Protein AF-A0A929MB66-F1 (afdb_monomer)

Solvent-accessible surface area (backbone atoms only — not comparable to full-atom values): 17615 Å² total; per-residue (Å²): 138,87,73,68,55,80,92,64,46,88,73,22,43,12,74,80,76,72,42,42,62,34,58,85,89,53,70,57,31,71,66,58,52,22,52,50,52,46,48,54,43,43,62,47,88,53,55,64,44,54,30,82,83,38,71,48,87,55,83,92,43,73,45,70,56,48,71,62,72,44,41,50,61,30,62,55,100,85,41,74,60,51,51,63,63,34,6,65,71,18,62,27,42,67,21,22,21,37,42,25,36,40,53,37,50,54,72,62,45,55,72,75,42,74,42,63,78,42,69,70,48,35,52,52,50,54,51,50,46,21,42,44,36,22,43,50,48,52,53,48,32,66,74,77,35,52,60,29,30,48,80,43,40,41,54,61,39,37,34,36,39,24,10,33,54,53,42,56,54,46,52,55,48,51,50,55,50,48,52,66,70,67,72,51,88,73,52,44,52,21,26,2,40,38,78,41,54,47,86,56,58,65,72,59,50,54,56,49,10,47,56,27,23,51,55,7,57,67,39,87,90,31,40,11,37,14,38,90,93,37,67,41,43,45,70,61,34,52,53,45,31,50,55,52,52,51,51,38,58,76,68,61,70,71,60,61,71,58,55,56,48,48,46,53,36,17,54,26,46,71,35,38,92,78,37,73,76,25,63,47,32,63,61,51,48,55,52,53,45,62,76,75,51,88,75,62,77,72,56,53,53,55,52,52,50,52,50,53,41,29,70,79,35,18,56,34,40,37,40,36,51,51,52,56,53,42,53,64,36,73,128

Structure (mmCIF, N/CA/C/O backbone):
data_AF-A0A929MB66-F1
#
_entry.id   AF-A0A929MB66-F1
#
loop_
_atom_site.group_PDB
_atom_site.id
_atom_site.type_symbol
_atom_site.label_atom_id
_atom_site.label_alt_id
_atom_site.label_comp_id
_atom_site.label_asym_id
_atom_site.label_entity_id
_atom_site.label_seq_id
_atom_site.pdbx_PDB_ins_code
_atom_site.Cartn_x
_atom_site.Cartn_y
_atom_site.Cartn_z
_atom_site.occupancy
_atom_site.B_iso_or_equiv
_atom_site.auth_seq_id
_atom_site.auth_comp_id
_atom_site.auth_asym_id
_atom_site.auth_atom_id
_atom_site.pdbx_PDB_model_num
ATOM 1 N N . MET A 1 1 ? 26.211 8.796 -15.705 1.00 50.16 1 MET A N 1
ATOM 2 C CA . MET A 1 1 ? 24.893 9.442 -15.929 1.00 50.16 1 MET A CA 1
ATOM 3 C C . MET A 1 1 ? 24.289 10.140 -14.697 1.00 50.16 1 MET A C 1
ATOM 5 O O . MET A 1 1 ? 23.336 10.881 -14.908 1.00 50.16 1 MET A O 1
ATOM 9 N N . LEU A 1 2 ? 24.809 9.959 -13.470 1.00 53.84 2 LEU A N 1
ATOM 10 C CA . LEU A 1 2 ? 24.206 10.466 -12.215 1.00 53.84 2 LEU A CA 1
ATOM 11 C C . LEU A 1 2 ? 24.867 11.735 -11.624 1.00 53.84 2 LEU A C 1
ATOM 13 O O . LEU A 1 2 ? 24.516 12.154 -10.528 1.00 53.84 2 LEU A O 1
ATOM 17 N N . SER A 1 3 ? 25.833 12.345 -12.312 1.00 66.31 3 SER A N 1
ATOM 18 C CA . SER A 1 3 ? 26.467 13.593 -11.867 1.00 66.31 3 SER A CA 1
ATOM 19 C C . SER A 1 3 ? 25.579 14.803 -12.166 1.00 66.31 3 SER A C 1
ATOM 21 O O . SER A 1 3 ? 24.999 14.877 -13.250 1.00 66.31 3 SER A O 1
ATOM 23 N N . TYR A 1 4 ? 25.525 15.760 -11.239 1.00 73.56 4 TYR A N 1
ATOM 24 C CA . TYR A 1 4 ? 24.889 17.060 -11.465 1.00 73.56 4 TYR A CA 1
ATOM 25 C C . TYR A 1 4 ? 25.694 17.890 -12.467 1.00 73.56 4 TYR A C 1
ATOM 27 O O . TYR A 1 4 ? 26.922 17.973 -12.362 1.00 73.56 4 TYR A O 1
ATOM 35 N N . ASP A 1 5 ? 25.004 18.543 -13.402 1.00 80.81 5 ASP A N 1
ATOM 36 C CA . ASP A 1 5 ? 25.656 19.522 -14.271 1.00 80.81 5 ASP A CA 1
ATOM 37 C C . ASP A 1 5 ? 26.056 20.764 -13.452 1.00 80.81 5 ASP A C 1
ATOM 39 O O . ASP A 1 5 ? 25.393 21.151 -12.487 1.00 80.81 5 ASP A O 1
ATOM 43 N N . LYS A 1 6 ? 27.162 21.415 -13.826 1.00 79.81 6 LYS A N 1
ATOM 44 C CA . LYS A 1 6 ? 27.619 22.648 -13.164 1.00 79.81 6 LYS A CA 1
ATOM 45 C C . LYS A 1 6 ? 26.896 23.878 -13.725 1.00 79.81 6 LYS A C 1
ATOM 47 O O . LYS A 1 6 ? 26.550 23.930 -14.904 1.00 79.81 6 LYS A O 1
ATOM 52 N N . GLY A 1 7 ? 26.730 24.909 -12.891 1.00 79.56 7 GLY A N 1
ATOM 53 C CA . GLY A 1 7 ? 26.190 26.209 -13.316 1.00 79.56 7 GLY A CA 1
ATOM 54 C C . GLY A 1 7 ? 24.722 26.154 -13.750 1.00 79.56 7 GLY A C 1
ATOM 55 O O . GLY A 1 7 ? 24.364 26.756 -14.769 1.00 79.56 7 GLY A O 1
ATOM 56 N N . ILE A 1 8 ? 23.906 25.389 -13.017 1.00 79.94 8 ILE A N 1
ATOM 57 C CA . ILE A 1 8 ? 22.455 25.318 -13.198 1.00 79.94 8 ILE A CA 1
ATOM 58 C C . ILE A 1 8 ? 21.791 26.465 -12.429 1.00 79.94 8 ILE A C 1
ATOM 60 O O . ILE A 1 8 ? 22.132 26.750 -11.284 1.00 79.94 8 ILE A O 1
ATOM 64 N N . THR A 1 9 ? 20.817 27.100 -13.066 1.00 81.62 9 THR A N 1
ATOM 65 C CA . THR A 1 9 ? 19.892 28.066 -12.464 1.00 81.62 9 THR A CA 1
ATOM 66 C C . THR A 1 9 ? 18.475 27.497 -12.511 1.00 81.62 9 THR A C 1
ATOM 68 O O . THR A 1 9 ? 18.207 26.598 -13.305 1.00 81.62 9 THR A O 1
ATOM 71 N N . ASN A 1 10 ? 17.529 28.049 -11.745 1.00 79.56 10 ASN A N 1
ATOM 72 C CA . ASN A 1 10 ? 16.122 27.610 -11.799 1.00 79.56 10 ASN A CA 1
ATOM 73 C C . ASN A 1 10 ? 15.519 27.662 -13.218 1.00 79.56 10 ASN A C 1
ATOM 75 O O . ASN A 1 10 ? 14.647 26.867 -13.543 1.00 79.56 10 ASN A O 1
ATOM 79 N N . GLN A 1 11 ? 15.996 28.576 -14.071 1.00 80.81 11 GLN A N 1
ATOM 80 C CA . GLN A 1 11 ? 15.550 28.711 -15.465 1.00 80.81 11 GLN A CA 1
ATOM 81 C C . GLN A 1 11 ? 16.183 27.688 -16.413 1.00 80.81 11 GLN A C 1
ATOM 83 O O . GLN A 1 11 ? 15.660 27.452 -17.493 1.00 80.81 11 GLN A O 1
ATOM 88 N N . THR A 1 12 ? 17.319 27.107 -16.031 1.00 85.44 12 THR A N 1
ATOM 89 C CA . THR A 1 12 ? 18.071 26.149 -16.851 1.00 85.44 12 THR A CA 1
ATOM 90 C C . THR A 1 12 ? 18.047 24.748 -16.247 1.00 85.44 12 THR A C 1
ATOM 92 O O . THR A 1 12 ? 18.792 23.885 -16.692 1.00 85.44 12 THR A O 1
ATOM 95 N N . LEU A 1 13 ? 17.205 24.494 -15.242 1.00 86.56 13 LEU A N 1
ATOM 96 C CA . LEU A 1 13 ? 17.061 23.199 -14.583 1.00 86.56 13 LEU A CA 1
ATOM 97 C C . LEU A 1 13 ? 15.998 22.347 -15.289 1.00 86.56 13 LEU A C 1
ATOM 99 O O . LEU A 1 13 ? 14.850 22.762 -15.428 1.00 86.56 13 LEU A O 1
ATOM 103 N N . CYS A 1 14 ? 16.357 21.120 -15.674 1.00 86.94 14 CYS A N 1
ATOM 104 C CA . CYS A 1 14 ? 15.395 20.126 -16.154 1.00 86.94 14 CYS A CA 1
ATOM 105 C C . CYS A 1 14 ? 14.326 19.840 -15.093 1.00 86.94 14 CYS A C 1
ATOM 107 O O . CYS A 1 14 ? 14.646 19.272 -14.049 1.00 86.94 14 CYS A O 1
ATOM 109 N N . ARG A 1 15 ? 13.057 20.136 -15.402 1.00 84.69 15 ARG A N 1
ATOM 110 C CA . ARG A 1 15 ? 11.927 19.974 -14.468 1.00 84.69 15 ARG A CA 1
ATOM 111 C C . ARG A 1 15 ? 11.602 18.519 -14.117 1.00 84.69 15 ARG A C 1
ATOM 113 O O . ARG A 1 15 ? 10.924 18.271 -13.128 1.00 84.69 15 ARG A O 1
ATOM 120 N N . ILE A 1 16 ? 12.065 17.563 -14.926 1.00 86.31 16 ILE A N 1
ATOM 121 C CA . ILE A 1 16 ? 11.821 16.129 -14.708 1.00 86.31 16 ILE A CA 1
ATOM 122 C C . ILE A 1 16 ? 12.850 15.547 -13.736 1.00 86.31 16 ILE A C 1
ATOM 124 O O . ILE A 1 16 ? 12.488 14.982 -12.710 1.00 86.31 16 ILE A O 1
ATOM 128 N N . CYS A 1 17 ? 14.142 15.660 -14.058 1.00 86.00 17 CYS A N 1
ATOM 129 C CA . CYS A 1 17 ? 15.186 15.001 -13.272 1.00 86.00 17 CYS A CA 1
ATOM 130 C C . CYS A 1 17 ? 15.818 15.889 -12.202 1.00 86.00 17 CYS A C 1
ATOM 132 O O . CYS A 1 17 ? 16.537 15.361 -11.366 1.00 86.00 17 CYS A O 1
ATOM 134 N N . ASN A 1 18 ? 15.619 17.211 -12.237 1.00 84.06 18 ASN A N 1
ATOM 135 C CA . ASN A 1 18 ? 16.190 18.170 -11.283 1.00 84.06 18 ASN A CA 1
ATOM 136 C C . ASN A 1 18 ? 17.722 18.082 -11.094 1.00 84.06 18 ASN A C 1
ATOM 138 O O . ASN A 1 18 ? 18.245 18.536 -10.079 1.00 84.06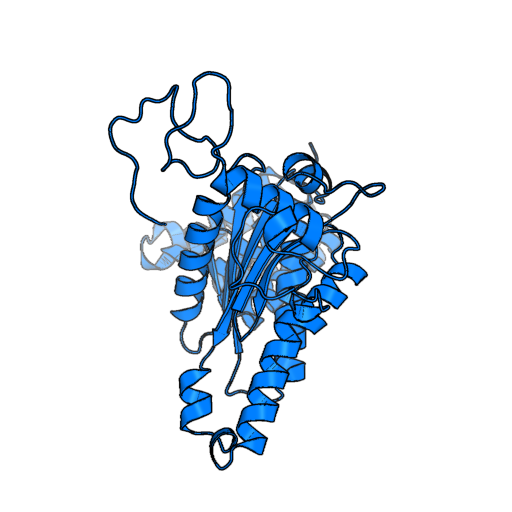 18 ASN A O 1
ATOM 142 N N . ILE A 1 19 ? 18.453 17.530 -12.071 1.00 84.88 19 ILE A N 1
ATOM 143 C CA . ILE A 1 19 ? 19.924 17.382 -12.012 1.00 84.88 19 ILE A CA 1
ATOM 144 C C . ILE A 1 19 ? 20.663 17.863 -13.271 1.00 84.88 19 ILE A C 1
ATOM 146 O O . ILE A 1 19 ? 21.888 17.960 -13.255 1.00 84.88 19 ILE A O 1
ATOM 150 N N . ARG A 1 20 ? 19.945 18.134 -14.372 1.00 84.75 20 ARG A N 1
ATOM 151 C CA . ARG A 1 20 ? 20.549 18.461 -15.675 1.00 84.75 20 ARG A CA 1
ATOM 152 C C . ARG A 1 20 ? 20.239 19.874 -16.123 1.00 84.75 20 ARG A C 1
ATOM 154 O O . ARG A 1 20 ? 19.141 20.371 -15.862 1.00 84.75 20 ARG A O 1
ATOM 161 N N . LYS A 1 21 ? 21.177 20.455 -16.867 1.00 85.19 21 LYS A N 1
ATOM 162 C CA . LYS A 1 21 ? 21.023 21.753 -17.512 1.00 85.19 21 LYS A CA 1
ATOM 163 C C . LYS A 1 21 ? 20.236 21.631 -18.823 1.00 85.19 21 LYS A C 1
ATOM 165 O O . LYS A 1 21 ? 20.426 20.683 -19.582 1.00 85.19 21 LYS A O 1
ATOM 170 N N . ILE A 1 22 ? 19.354 22.587 -19.093 1.00 86.88 22 ILE A N 1
ATOM 171 C CA . ILE A 1 22 ? 18.561 22.699 -20.325 1.00 86.88 22 ILE A CA 1
ATOM 172 C C . ILE A 1 22 ? 18.698 24.101 -20.927 1.00 86.88 22 ILE A C 1
ATOM 174 O O . ILE A 1 22 ? 19.089 25.047 -20.239 1.00 86.88 22 ILE A O 1
ATOM 178 N N . ALA A 1 23 ? 18.388 24.222 -22.219 1.00 81.62 23 ALA A N 1
ATOM 179 C CA . ALA A 1 23 ? 18.232 25.515 -22.879 1.00 81.62 23 ALA A CA 1
ATOM 180 C C . ALA A 1 23 ? 16.964 26.230 -22.370 1.00 81.62 23 ALA A C 1
ATOM 182 O O . ALA A 1 23 ? 16.020 25.569 -21.943 1.00 81.62 23 ALA A O 1
ATOM 183 N N . HIS A 1 24 ? 16.952 27.567 -22.407 1.00 71.50 24 HIS A N 1
ATOM 184 C CA . HIS A 1 24 ? 15.889 28.407 -21.829 1.00 71.50 24 HIS A CA 1
ATOM 185 C C . HIS A 1 24 ? 14.479 28.161 -22.404 1.00 71.50 24 HIS A C 1
ATOM 187 O O . HIS A 1 24 ? 13.496 28.555 -21.786 1.00 71.50 24 HIS A O 1
ATOM 193 N N . ASP A 1 25 ? 14.382 27.530 -23.570 1.00 75.25 25 ASP A N 1
ATOM 194 C CA . ASP A 1 25 ? 13.166 27.254 -24.336 1.00 75.25 25 ASP A CA 1
ATOM 195 C C . ASP A 1 25 ? 12.667 25.802 -24.210 1.00 75.25 25 ASP A C 1
ATOM 197 O O . ASP A 1 25 ? 11.640 25.448 -24.787 1.00 75.25 25 ASP A O 1
ATOM 201 N N . LYS A 1 26 ? 13.381 24.942 -23.474 1.00 78.62 26 LYS A N 1
ATOM 202 C CA . LYS A 1 26 ? 13.016 23.530 -23.295 1.00 78.62 26 LYS A CA 1
ATOM 203 C C . LYS A 1 26 ? 12.508 23.278 -21.880 1.00 78.62 26 LYS A C 1
ATOM 205 O O . LYS A 1 26 ? 13.026 23.839 -20.929 1.00 78.62 26 LYS A O 1
ATOM 210 N N . ASP A 1 27 ? 11.562 22.348 -21.732 1.00 81.38 27 ASP A N 1
ATOM 211 C CA . ASP A 1 27 ? 11.068 21.902 -20.415 1.00 81.38 27 ASP A CA 1
ATOM 212 C C . ASP A 1 27 ? 11.829 20.686 -19.853 1.00 81.38 27 ASP A C 1
ATOM 214 O O . ASP A 1 27 ? 11.825 20.422 -18.646 1.00 81.38 27 ASP A O 1
ATOM 218 N N . LYS A 1 28 ? 12.488 19.918 -20.729 1.00 87.56 28 LYS A N 1
ATOM 219 C CA . LYS A 1 28 ? 13.172 18.662 -20.392 1.00 87.56 28 LYS A CA 1
ATOM 220 C C . LYS A 1 28 ? 14.499 18.512 -21.129 1.00 87.56 28 LYS A C 1
ATOM 222 O O . LYS A 1 28 ? 14.644 18.939 -22.272 1.00 87.56 28 LYS A O 1
ATOM 227 N N . CYS A 1 29 ? 15.467 17.874 -20.473 1.00 89.06 29 CYS A N 1
ATOM 228 C CA . CYS A 1 29 ? 16.744 17.510 -21.086 1.00 89.06 29 CYS A CA 1
ATOM 229 C C . CYS A 1 29 ? 16.579 16.332 -22.059 1.00 89.06 29 CYS A C 1
ATOM 231 O O . CYS A 1 29 ? 15.595 15.591 -21.995 1.00 89.06 29 CYS A O 1
ATOM 233 N N . GLU A 1 30 ? 17.568 16.116 -22.925 1.00 86.44 30 GLU A N 1
ATOM 234 C CA . GLU A 1 30 ? 17.523 15.066 -23.956 1.00 86.44 30 GLU A CA 1
ATOM 235 C C . GLU A 1 30 ? 17.366 13.663 -23.374 1.00 86.44 30 GLU A C 1
ATOM 237 O O . GLU A 1 30 ? 16.580 12.870 -23.884 1.00 86.44 30 GLU A O 1
ATOM 242 N N . ILE A 1 31 ? 18.032 13.388 -22.252 1.00 87.19 31 ILE A N 1
ATOM 243 C CA . ILE A 1 31 ? 17.940 12.094 -21.571 1.00 87.19 31 ILE A CA 1
ATOM 244 C C . ILE A 1 31 ? 16.523 11.867 -21.036 1.00 87.19 31 ILE A C 1
ATOM 246 O O . ILE A 1 31 ? 15.947 10.811 -21.269 1.00 87.19 31 ILE A O 1
ATOM 250 N N . CYS A 1 32 ? 15.913 12.862 -20.382 1.00 89.81 32 CYS A N 1
ATOM 251 C CA . CYS A 1 32 ? 14.523 12.735 -19.935 1.00 89.81 32 CYS A CA 1
ATOM 252 C C . CYS A 1 32 ? 13.564 12.599 -21.122 1.00 89.81 32 CYS A C 1
ATOM 254 O O . CYS A 1 32 ? 12.630 11.810 -21.059 1.00 89.81 32 CYS A O 1
ATOM 256 N N . ALA A 1 33 ? 13.798 13.326 -22.219 1.00 89.56 33 ALA A N 1
ATOM 257 C CA . ALA A 1 33 ? 13.007 13.174 -23.435 1.00 89.56 33 ALA A CA 1
ATOM 258 C C . ALA A 1 33 ? 13.118 11.757 -24.026 1.00 89.56 33 ALA A C 1
ATOM 260 O O . ALA A 1 33 ? 12.111 11.213 -24.472 1.00 89.56 33 ALA A O 1
ATOM 261 N N . ALA A 1 34 ? 14.305 11.149 -23.982 1.00 89.31 34 ALA A N 1
ATOM 262 C CA . ALA A 1 34 ? 14.527 9.773 -24.410 1.00 89.31 34 ALA A CA 1
ATOM 263 C C . ALA A 1 34 ? 13.788 8.761 -23.519 1.00 89.31 34 ALA A C 1
ATOM 265 O O . ALA A 1 34 ? 13.098 7.887 -24.037 1.00 89.31 34 ALA A O 1
ATOM 266 N N . PHE A 1 35 ? 13.834 8.924 -22.191 1.00 89.44 35 PHE A N 1
ATOM 267 C CA . PHE A 1 35 ? 13.068 8.079 -21.265 1.00 89.44 35 PHE A CA 1
ATOM 268 C C . PHE A 1 35 ? 11.549 8.231 -21.421 1.00 89.44 35 PHE A C 1
ATOM 270 O O . PHE A 1 35 ? 10.833 7.244 -21.286 1.00 89.44 35 PHE A O 1
ATOM 277 N N . VAL A 1 36 ? 11.048 9.425 -21.758 1.00 89.25 36 VAL A N 1
ATOM 278 C CA . VAL A 1 36 ? 9.621 9.618 -22.080 1.00 89.25 36 VAL A CA 1
ATOM 279 C C . VAL A 1 36 ? 9.232 8.811 -23.323 1.00 89.25 36 VAL A C 1
ATOM 281 O O . VAL A 1 36 ? 8.274 8.046 -23.261 1.00 89.25 36 VAL A O 1
ATOM 284 N N . ARG A 1 37 ? 10.018 8.888 -24.410 1.00 88.94 37 ARG A N 1
ATOM 285 C CA . ARG A 1 37 ? 9.787 8.069 -25.620 1.00 88.94 37 ARG A CA 1
ATOM 286 C C . ARG A 1 37 ? 9.831 6.569 -25.321 1.00 88.94 37 ARG A C 1
ATOM 288 O O . ARG A 1 37 ? 9.041 5.803 -25.868 1.00 88.94 37 ARG A O 1
ATOM 295 N N . LEU A 1 38 ? 10.756 6.142 -24.458 1.00 88.25 38 LEU A N 1
ATOM 296 C CA . LEU A 1 38 ? 10.836 4.754 -24.005 1.00 88.25 38 LEU A CA 1
ATOM 297 C C . LEU A 1 38 ? 9.568 4.336 -23.255 1.00 88.25 38 LEU A C 1
ATOM 299 O O . LEU A 1 38 ? 8.991 3.304 -23.584 1.00 88.25 38 LEU A O 1
ATOM 303 N N . GLY A 1 39 ? 9.108 5.150 -22.304 1.00 87.81 39 GLY A N 1
ATOM 304 C CA . GLY A 1 39 ? 7.877 4.898 -21.555 1.00 87.81 39 GLY A CA 1
ATOM 305 C C . GLY A 1 39 ? 6.650 4.775 -22.460 1.00 87.81 39 GLY A C 1
ATOM 306 O O . GLY A 1 39 ? 5.876 3.834 -22.312 1.00 87.81 39 GLY A O 1
ATOM 307 N N . GLU A 1 40 ? 6.511 5.657 -23.453 1.00 86.75 40 GLU A N 1
ATOM 308 C CA . GLU A 1 40 ? 5.437 5.591 -24.456 1.00 86.75 40 GLU A CA 1
ATOM 309 C C . GLU A 1 40 ? 5.473 4.276 -25.252 1.00 86.75 40 GLU A C 1
ATOM 311 O O . GLU A 1 40 ? 4.435 3.635 -25.437 1.00 86.75 40 GLU A O 1
ATOM 316 N N . LYS A 1 41 ? 6.663 3.821 -25.679 1.00 86.75 41 LYS A N 1
ATOM 317 C CA . LYS A 1 41 ? 6.808 2.535 -26.382 1.00 86.75 41 LYS A CA 1
ATOM 318 C C . LYS A 1 41 ? 6.499 1.334 -25.479 1.00 86.75 41 LYS A C 1
ATOM 320 O O . LYS A 1 41 ? 5.839 0.411 -25.953 1.00 86.75 41 LYS A O 1
ATOM 325 N N . LEU A 1 42 ? 6.936 1.354 -24.214 1.00 86.06 42 LEU A N 1
ATOM 326 C CA . LEU A 1 42 ? 6.707 0.281 -23.231 1.00 86.06 42 LEU A CA 1
ATOM 327 C C . LEU A 1 42 ? 5.235 0.157 -22.821 1.00 86.06 42 LEU A C 1
ATOM 329 O O . LEU A 1 42 ? 4.736 -0.953 -22.649 1.00 86.06 42 LEU A O 1
ATOM 333 N N . ALA A 1 43 ? 4.541 1.287 -22.692 1.00 85.06 43 ALA A N 1
ATOM 334 C CA . ALA A 1 43 ? 3.111 1.328 -22.413 1.00 85.06 43 ALA A CA 1
ATOM 335 C C . ALA A 1 43 ? 2.256 1.004 -23.651 1.00 85.06 43 ALA A C 1
ATOM 337 O O . ALA A 1 43 ? 1.073 0.685 -23.518 1.00 85.06 43 ALA A O 1
ATOM 338 N N . GLY A 1 44 ? 2.809 1.133 -24.859 1.00 83.25 44 GLY A N 1
ATOM 339 C CA . GLY A 1 44 ? 2.123 0.906 -26.130 1.00 83.25 44 GLY A CA 1
ATOM 340 C C . GLY A 1 44 ? 2.137 -0.545 -26.625 1.00 83.25 44 GLY A C 1
ATOM 341 O O . GLY A 1 44 ? 2.482 -1.490 -25.914 1.00 83.25 44 GLY A O 1
ATOM 342 N N . ASP A 1 45 ? 1.784 -0.715 -27.902 1.00 79.50 45 ASP A N 1
ATOM 343 C CA . ASP A 1 45 ? 1.736 -2.024 -28.570 1.00 79.50 45 ASP A CA 1
ATOM 344 C C . ASP A 1 45 ? 3.040 -2.424 -29.277 1.00 79.50 45 ASP A C 1
ATOM 346 O O . ASP A 1 45 ? 3.085 -3.395 -30.036 1.00 79.50 45 ASP A O 1
ATOM 350 N N . SER A 1 46 ? 4.123 -1.693 -29.004 1.00 82.69 46 SER A N 1
ATOM 351 C CA . SER A 1 46 ? 5.438 -1.963 -29.581 1.00 82.69 46 SER A CA 1
ATOM 352 C C . SER A 1 46 ? 5.907 -3.373 -29.214 1.00 82.69 46 SER A C 1
ATOM 354 O O . SER A 1 46 ? 5.796 -3.791 -28.064 1.00 82.69 46 SER A O 1
ATOM 356 N N . LYS A 1 47 ? 6.447 -4.105 -30.196 1.00 83.75 47 LYS A N 1
ATOM 357 C CA . LYS A 1 47 ? 7.046 -5.439 -29.996 1.00 83.75 47 LYS A CA 1
ATOM 358 C C . LYS A 1 47 ? 8.568 -5.400 -29.900 1.00 83.75 47 LYS A C 1
ATOM 360 O O . LYS A 1 47 ? 9.165 -6.279 -29.293 1.00 83.75 47 LYS A O 1
ATOM 365 N N . LYS A 1 48 ? 9.186 -4.397 -30.525 1.00 85.69 48 LYS A N 1
ATOM 366 C CA . LYS A 1 48 ? 10.635 -4.200 -30.555 1.00 85.69 48 LYS A CA 1
ATOM 367 C C . LYS A 1 48 ? 10.971 -2.729 -30.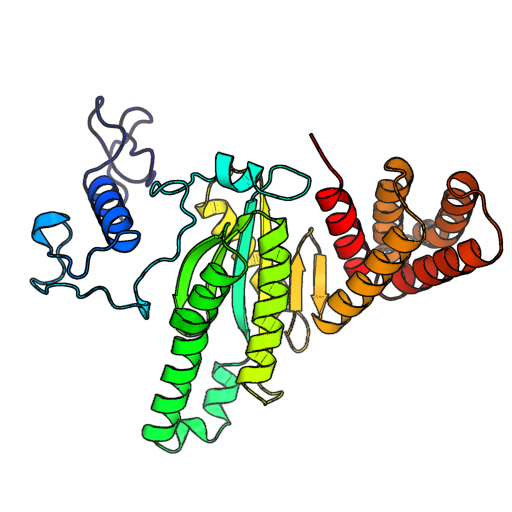389 1.00 85.69 48 LYS A C 1
ATOM 369 O O . LYS A 1 48 ? 10.239 -1.858 -30.863 1.00 85.69 48 LYS A O 1
ATOM 374 N N . ILE A 1 49 ? 12.084 -2.474 -29.724 1.00 84.25 49 ILE A N 1
ATOM 375 C CA . ILE A 1 49 ? 12.654 -1.153 -29.519 1.00 84.25 49 ILE A CA 1
ATOM 376 C C . ILE A 1 49 ? 14.092 -1.171 -30.034 1.00 84.25 49 ILE A C 1
ATOM 378 O O . ILE A 1 49 ? 14.910 -1.938 -29.536 1.00 84.25 49 ILE A O 1
ATOM 382 N N . ASN A 1 50 ? 14.405 -0.279 -30.973 1.00 81.06 50 ASN A N 1
ATOM 383 C CA . ASN A 1 50 ? 15.774 -0.035 -31.411 1.00 81.06 50 ASN A CA 1
ATOM 384 C C . ASN A 1 50 ? 16.387 1.154 -30.647 1.00 81.06 50 ASN A C 1
ATOM 386 O O . ASN A 1 50 ? 15.712 2.162 -30.406 1.00 81.06 50 ASN A O 1
ATOM 390 N N . SER A 1 51 ? 17.676 1.064 -30.306 1.00 77.81 51 SER A N 1
ATOM 391 C CA . SER A 1 51 ? 18.433 2.130 -29.630 1.00 77.81 51 SER A CA 1
ATOM 392 C C . SER A 1 51 ? 18.398 3.473 -30.363 1.00 77.81 51 SER A C 1
ATOM 394 O O . SER A 1 51 ? 18.249 4.527 -29.734 1.00 77.81 51 SER A O 1
ATOM 396 N N . LYS A 1 52 ? 18.478 3.449 -31.701 1.00 76.38 52 LYS A N 1
ATOM 397 C CA . LYS A 1 52 ? 18.509 4.652 -32.547 1.00 76.38 52 LYS A CA 1
ATOM 398 C C . LYS A 1 52 ? 17.192 5.426 -32.498 1.00 76.38 52 LYS A C 1
ATOM 400 O O . LYS A 1 52 ? 17.218 6.652 -32.505 1.00 76.38 52 LYS A O 1
ATOM 405 N N . ASP A 1 53 ? 16.062 4.732 -32.366 1.00 76.38 53 ASP A N 1
ATOM 406 C CA . ASP A 1 53 ? 14.735 5.362 -32.307 1.00 76.38 53 ASP A CA 1
ATOM 407 C C . ASP A 1 53 ? 14.505 6.141 -31.008 1.00 76.38 53 ASP A C 1
ATOM 409 O O . ASP A 1 53 ? 13.755 7.117 -30.969 1.00 76.38 53 ASP A O 1
ATOM 413 N N . ILE A 1 54 ? 15.090 5.665 -29.908 1.00 80.00 54 ILE A N 1
ATOM 414 C CA . ILE A 1 54 ? 14.860 6.237 -28.580 1.00 80.00 54 ILE A CA 1
ATOM 415 C C . ILE A 1 54 ? 15.928 7.273 -28.237 1.00 80.00 54 ILE A C 1
ATOM 417 O O . ILE A 1 54 ? 15.627 8.244 -27.535 1.00 80.00 54 ILE A O 1
ATOM 421 N N . GLY A 1 55 ? 17.147 7.111 -28.754 1.00 78.06 55 GLY A N 1
ATOM 422 C CA . GLY A 1 55 ? 18.313 7.870 -28.306 1.00 78.06 55 GLY A CA 1
ATOM 423 C C . GLY A 1 55 ? 18.849 7.364 -26.963 1.00 78.06 55 GLY A C 1
ATOM 424 O O . GLY A 1 55 ? 19.397 8.146 -26.190 1.00 78.06 55 GLY A O 1
ATOM 425 N N . ILE A 1 56 ? 18.642 6.075 -26.668 1.00 79.94 56 ILE A N 1
ATOM 426 C CA . ILE A 1 56 ? 19.259 5.350 -25.550 1.00 79.94 56 ILE A CA 1
ATOM 427 C C . ILE A 1 56 ? 20.028 4.187 -26.164 1.00 79.94 56 ILE A C 1
ATOM 429 O O . ILE A 1 56 ? 19.450 3.375 -26.883 1.00 79.94 56 ILE A O 1
ATOM 433 N N . ASP A 1 57 ? 21.327 4.129 -25.894 1.00 80.56 57 ASP A N 1
ATOM 434 C CA . ASP A 1 57 ? 22.179 3.042 -26.358 1.00 80.56 57 ASP A CA 1
ATOM 435 C C . ASP A 1 57 ? 21.925 1.775 -25.524 1.00 80.56 57 ASP A C 1
ATOM 437 O O . ASP A 1 57 ? 22.097 1.781 -24.303 1.00 80.56 57 ASP A O 1
ATOM 441 N N . PHE A 1 58 ? 21.490 0.706 -26.193 1.00 76.19 58 PHE A N 1
ATOM 442 C CA . PHE A 1 58 ? 21.279 -0.625 -25.616 1.00 76.19 58 PHE A CA 1
ATOM 443 C C . PHE A 1 58 ? 22.395 -1.594 -26.041 1.00 76.19 58 PHE A C 1
ATOM 445 O O . PHE A 1 58 ? 22.157 -2.794 -26.140 1.00 76.19 58 PHE A O 1
ATOM 452 N N . MET A 1 59 ? 23.607 -1.085 -26.302 1.00 79.12 59 MET A N 1
ATOM 453 C CA . MET A 1 59 ? 24.754 -1.862 -26.790 1.00 79.12 59 MET A CA 1
ATOM 454 C C . MET A 1 59 ? 24.480 -2.517 -28.153 1.00 79.12 59 MET A C 1
ATOM 456 O O . MET A 1 59 ? 24.808 -3.682 -28.364 1.00 79.12 59 MET A O 1
ATOM 460 N N . ASP A 1 60 ? 23.835 -1.773 -29.059 1.00 71.12 60 ASP A N 1
ATOM 461 C CA . ASP A 1 60 ? 23.430 -2.229 -30.401 1.00 71.12 60 ASP A CA 1
ATOM 462 C C . ASP A 1 60 ? 22.485 -3.452 -30.432 1.00 71.12 60 ASP A C 1
ATOM 464 O O . ASP A 1 60 ? 22.358 -4.126 -31.457 1.00 71.12 60 ASP A O 1
ATOM 468 N N . VAL A 1 61 ? 21.775 -3.730 -29.333 1.00 75.50 61 VAL A N 1
ATOM 469 C CA . VAL A 1 61 ? 20.778 -4.807 -29.262 1.00 75.50 61 VAL A CA 1
ATOM 470 C C . VAL A 1 61 ? 19.363 -4.251 -29.429 1.00 75.50 61 VAL A C 1
ATOM 472 O O . VAL A 1 61 ? 18.974 -3.281 -28.776 1.00 75.50 61 VAL A O 1
ATOM 475 N N . ASP A 1 62 ? 18.560 -4.900 -30.276 1.00 80.00 62 ASP A N 1
ATOM 476 C CA . ASP A 1 62 ? 17.117 -4.659 -30.326 1.00 80.00 62 ASP A CA 1
ATOM 477 C C . ASP A 1 62 ? 16.448 -5.265 -29.089 1.00 80.00 62 ASP A C 1
ATOM 479 O O . ASP A 1 62 ? 16.533 -6.470 -28.840 1.00 80.00 62 ASP A O 1
ATOM 483 N N . LEU A 1 63 ? 15.735 -4.438 -28.327 1.00 81.06 63 LEU A N 1
ATOM 484 C CA . LEU A 1 63 ? 15.016 -4.893 -27.145 1.00 81.06 63 LEU A CA 1
ATOM 485 C C . LEU A 1 63 ? 13.638 -5.419 -27.554 1.00 81.06 63 LEU A C 1
ATOM 487 O O . LEU A 1 63 ? 12.774 -4.661 -28.005 1.00 81.06 63 LEU A O 1
ATOM 491 N N . GLU A 1 64 ? 13.430 -6.726 -27.407 1.00 85.56 64 GLU A N 1
ATOM 492 C CA . GLU A 1 64 ? 12.115 -7.342 -27.579 1.00 85.56 64 GLU A CA 1
ATOM 493 C C . GLU A 1 64 ? 11.252 -7.083 -26.342 1.00 85.56 64 GLU A C 1
ATOM 495 O O . GLU A 1 64 ? 11.643 -7.378 -25.213 1.00 85.56 64 GLU A O 1
ATOM 500 N N . ILE A 1 65 ? 10.064 -6.513 -26.551 1.00 83.25 65 ILE A N 1
ATOM 501 C CA . ILE A 1 65 ? 9.120 -6.241 -25.467 1.00 83.25 65 ILE A CA 1
ATOM 502 C C . ILE A 1 65 ? 8.280 -7.495 -25.248 1.00 83.25 65 ILE A C 1
ATOM 504 O O . ILE A 1 65 ? 7.277 -7.731 -25.926 1.00 83.25 65 ILE A O 1
ATOM 508 N N . SER A 1 66 ? 8.696 -8.299 -24.281 1.00 84.00 66 SER A N 1
ATOM 509 C CA . SER A 1 66 ? 7.918 -9.409 -23.743 1.00 84.00 66 SER A CA 1
ATOM 510 C C . SER A 1 66 ? 6.985 -8.943 -22.618 1.00 84.00 66 SER A C 1
ATOM 512 O O . SER A 1 66 ? 7.124 -7.846 -22.073 1.00 84.00 66 SER A O 1
ATOM 514 N N . GLU A 1 67 ? 6.001 -9.773 -22.257 1.00 82.19 67 GLU A N 1
ATOM 515 C CA . GLU A 1 67 ? 4.990 -9.405 -21.253 1.00 82.19 67 GLU A CA 1
ATOM 516 C C . GLU A 1 67 ? 5.577 -9.055 -19.878 1.00 82.19 67 GLU A C 1
ATOM 518 O O . GLU A 1 67 ? 5.051 -8.171 -19.217 1.00 82.19 67 GLU A O 1
ATOM 523 N N . ASN A 1 68 ? 6.680 -9.688 -19.478 1.00 79.31 68 ASN A N 1
ATOM 524 C CA . ASN A 1 68 ? 7.373 -9.444 -18.205 1.00 79.31 68 ASN A CA 1
ATOM 525 C C . ASN A 1 68 ? 8.068 -8.075 -18.125 1.00 79.31 68 ASN A C 1
ATOM 527 O O . ASN A 1 68 ? 8.401 -7.629 -17.034 1.00 79.31 68 ASN A O 1
ATOM 531 N N . ILE A 1 69 ? 8.333 -7.432 -19.265 1.00 77.62 69 ILE A N 1
ATOM 532 C CA . ILE A 1 69 ? 8.979 -6.109 -19.339 1.00 77.62 69 ILE A CA 1
ATOM 533 C C . ILE A 1 69 ? 7.927 -5.015 -19.577 1.00 77.62 69 ILE A C 1
ATOM 535 O O . ILE A 1 69 ? 8.185 -3.825 -19.396 1.00 77.62 69 ILE A O 1
ATOM 539 N N . ARG A 1 70 ? 6.716 -5.401 -19.988 1.00 80.69 70 ARG A N 1
ATOM 540 C CA . ARG A 1 70 ? 5.649 -4.469 -20.334 1.00 80.69 70 ARG A CA 1
ATOM 541 C C . ARG A 1 70 ? 5.092 -3.815 -19.074 1.00 80.69 70 ARG A C 1
ATOM 543 O O . ARG A 1 70 ? 4.573 -4.487 -18.187 1.00 80.69 70 ARG A O 1
ATOM 550 N N . SER A 1 71 ? 5.138 -2.490 -19.022 1.00 80.94 71 SER A N 1
ATOM 551 C CA . SER A 1 71 ? 4.531 -1.741 -17.926 1.00 80.94 71 SER A CA 1
ATOM 552 C C . SER A 1 71 ? 3.019 -1.695 -18.113 1.00 80.94 71 SER A C 1
ATOM 554 O O . SER A 1 71 ? 2.516 -1.143 -19.094 1.00 80.94 71 SER A O 1
ATOM 556 N N . TYR A 1 72 ? 2.280 -2.257 -17.159 1.00 88.50 72 TYR A N 1
ATOM 557 C CA . TYR A 1 72 ? 0.847 -2.020 -17.090 1.00 88.50 72 TYR A CA 1
ATOM 558 C C . TYR A 1 72 ? 0.597 -0.580 -16.629 1.00 88.50 72 TYR A C 1
ATOM 560 O O . TYR A 1 72 ? 1.114 -0.160 -15.596 1.00 88.50 72 TYR A O 1
ATOM 568 N N . VAL A 1 73 ? -0.184 0.175 -17.400 1.00 90.38 73 VAL A N 1
ATOM 569 C CA . VAL A 1 73 ? -0.613 1.538 -17.065 1.00 90.38 73 VAL A CA 1
ATOM 570 C C . VAL A 1 73 ? -2.091 1.694 -17.390 1.00 90.38 73 VAL A C 1
ATOM 572 O O . VAL A 1 73 ? -2.559 1.172 -18.408 1.00 90.38 73 VAL A O 1
ATOM 575 N N . ALA A 1 74 ? -2.821 2.428 -16.552 1.00 88.94 74 ALA A N 1
ATOM 576 C CA . ALA A 1 74 ? -4.220 2.721 -16.820 1.00 88.94 74 ALA A CA 1
ATOM 577 C C . ALA A 1 74 ? -4.351 3.583 -18.083 1.00 88.94 74 ALA A C 1
ATOM 579 O O . ALA A 1 74 ? -3.636 4.574 -18.273 1.00 88.94 74 ALA A O 1
ATOM 580 N N . LYS A 1 75 ? -5.295 3.208 -18.947 1.00 87.56 75 LYS A N 1
ATOM 581 C CA . LYS A 1 75 ? -5.604 3.938 -20.178 1.00 87.56 75 LYS A CA 1
ATOM 582 C C . LYS A 1 75 ? -7.073 4.333 -20.218 1.00 87.56 75 LYS A C 1
ATOM 584 O O . LYS A 1 75 ? -7.928 3.599 -19.732 1.00 87.56 75 LYS A O 1
ATOM 589 N N . ASN A 1 76 ? -7.366 5.472 -20.831 1.00 83.50 76 ASN A N 1
ATOM 590 C CA . ASN A 1 76 ? -8.719 5.902 -21.164 1.00 83.50 76 ASN A CA 1
ATOM 591 C C . ASN A 1 76 ? -8.765 6.227 -22.660 1.00 83.50 76 ASN A C 1
ATOM 593 O O . ASN A 1 76 ? -7.961 7.018 -23.132 1.00 83.50 76 ASN A O 1
ATOM 597 N N . ALA A 1 77 ? -9.641 5.570 -23.424 1.00 80.12 77 ALA A N 1
ATOM 598 C CA . ALA A 1 77 ? -9.727 5.736 -24.882 1.00 80.12 77 ALA A CA 1
ATOM 599 C C . ALA A 1 77 ? -8.366 5.647 -25.627 1.00 80.12 77 ALA A C 1
ATOM 601 O O . ALA A 1 77 ? -8.151 6.303 -26.641 1.00 80.12 77 ALA A O 1
ATOM 602 N N . GLY A 1 78 ? -7.434 4.830 -25.118 1.00 77.94 78 GLY A N 1
ATOM 603 C CA . GLY A 1 78 ? -6.102 4.627 -25.701 1.00 77.94 78 GLY A CA 1
ATOM 604 C C . GLY A 1 78 ? -5.005 5.576 -25.201 1.00 77.94 78 GLY A C 1
ATOM 605 O O . GLY A 1 78 ? -3.832 5.259 -25.395 1.00 77.94 78 GLY A O 1
ATOM 606 N N . SER A 1 79 ? -5.339 6.669 -24.504 1.00 84.12 79 SER A N 1
ATOM 607 C CA . SER A 1 79 ? -4.355 7.554 -23.867 1.00 84.12 79 SER A CA 1
ATOM 608 C C . SER A 1 79 ? -4.025 7.098 -22.445 1.00 84.12 79 SER A C 1
ATOM 610 O O . SER A 1 79 ? -4.874 6.555 -21.738 1.00 84.12 79 SER A O 1
ATOM 612 N N . ILE A 1 80 ? -2.771 7.293 -22.026 1.00 88.75 80 ILE A N 1
ATOM 613 C CA . ILE A 1 80 ? -2.345 7.049 -20.642 1.00 88.75 80 ILE A CA 1
ATOM 614 C C . ILE A 1 80 ? -3.019 8.096 -19.757 1.00 88.75 80 ILE A C 1
ATOM 616 O O . ILE A 1 80 ? -2.973 9.285 -20.064 1.00 88.75 80 ILE A O 1
ATOM 620 N N . VAL A 1 81 ? -3.646 7.648 -18.673 1.00 91.75 81 VAL A N 1
ATOM 621 C CA . VAL A 1 81 ? -4.303 8.541 -17.714 1.00 91.75 81 VAL A CA 1
ATOM 622 C C . VAL A 1 81 ? -3.220 9.232 -16.866 1.00 91.75 81 VAL A C 1
ATOM 624 O O . VAL A 1 81 ? -2.192 8.625 -16.554 1.00 91.75 81 VAL A O 1
ATOM 627 N N . ASP A 1 82 ? -3.379 10.506 -16.521 1.00 92.19 82 ASP A N 1
ATOM 628 C CA . ASP A 1 82 ? -2.458 11.169 -15.589 1.00 92.19 82 ASP A CA 1
ATOM 629 C C . ASP A 1 82 ? -2.864 10.911 -14.127 1.00 92.19 82 ASP A C 1
ATOM 631 O O . ASP A 1 82 ? -3.901 10.311 -13.847 1.00 92.19 82 ASP A O 1
ATOM 635 N N . PHE A 1 83 ? -2.045 11.329 -13.160 1.00 94.06 83 PHE A N 1
ATOM 636 C CA . PHE A 1 83 ? -2.370 11.087 -11.752 1.00 94.06 83 PHE A CA 1
ATOM 637 C C . PHE A 1 83 ? -3.590 11.870 -11.259 1.00 94.06 83 PHE A C 1
ATOM 639 O O . PHE A 1 83 ? -4.255 11.397 -10.340 1.00 94.06 83 PHE A O 1
ATOM 646 N N . GLU A 1 84 ? -3.906 13.032 -11.839 1.00 94.00 84 GLU A N 1
ATOM 647 C CA . GLU A 1 84 ? -5.081 13.807 -11.432 1.00 94.00 84 GLU A CA 1
ATOM 648 C C . GLU A 1 84 ? -6.366 13.085 -11.823 1.00 94.00 84 GLU A C 1
ATOM 650 O O . GLU A 1 84 ? -7.259 12.911 -10.993 1.00 94.00 84 GLU A O 1
ATOM 655 N N . ASP A 1 85 ? -6.441 12.607 -13.060 1.00 93.44 85 ASP A N 1
ATOM 656 C CA . ASP A 1 85 ? -7.566 11.822 -13.544 1.00 93.44 85 ASP A CA 1
ATOM 657 C C . ASP A 1 85 ? -7.617 10.439 -12.896 1.00 93.44 85 ASP A C 1
ATOM 659 O O . ASP A 1 85 ? -8.704 9.933 -12.618 1.00 93.44 85 ASP A O 1
ATOM 663 N N . LEU A 1 86 ? -6.467 9.846 -12.569 1.00 92.94 86 LEU A N 1
ATOM 664 C CA . LEU A 1 86 ? -6.413 8.601 -11.807 1.00 92.94 86 LEU A CA 1
ATOM 665 C C . LEU A 1 86 ? -7.004 8.762 -10.403 1.00 92.94 86 LEU A C 1
ATOM 667 O O . LEU A 1 86 ? -7.757 7.901 -9.954 1.00 92.94 86 LEU A O 1
ATOM 671 N N . ALA A 1 87 ? -6.699 9.875 -9.730 1.00 94.12 87 ALA A N 1
ATOM 672 C CA . ALA A 1 87 ? -7.235 10.192 -8.410 1.00 94.12 87 ALA A CA 1
ATOM 673 C C . ALA A 1 87 ? -8.756 10.395 -8.431 1.00 94.12 87 ALA A C 1
ATOM 675 O O . ALA A 1 87 ? -9.423 9.992 -7.484 1.00 94.12 87 ALA A O 1
ATOM 676 N N . LYS A 1 88 ? -9.311 10.977 -9.506 1.00 93.31 88 LYS A N 1
ATOM 677 C CA . LYS A 1 88 ? -10.768 11.160 -9.684 1.00 93.31 88 LYS A CA 1
ATOM 678 C C . LYS A 1 88 ? -11.530 9.847 -9.853 1.00 93.31 88 LYS A C 1
ATOM 680 O O . LYS A 1 88 ? -12.743 9.820 -9.681 1.00 93.31 88 LYS A O 1
ATOM 685 N N . LYS A 1 89 ? -10.841 8.766 -10.229 1.00 91.62 89 LYS A N 1
ATOM 686 C CA . LYS A 1 89 ? -11.439 7.429 -10.330 1.00 91.62 89 LYS A CA 1
ATOM 687 C C . LYS A 1 89 ? -11.493 6.690 -8.991 1.00 91.62 89 LYS A C 1
ATOM 689 O O . LYS A 1 89 ? -12.025 5.583 -8.945 1.00 91.62 89 LYS A O 1
ATOM 694 N N . SER A 1 90 ? -10.939 7.271 -7.928 1.00 91.25 90 SER A N 1
ATOM 695 C CA . SER A 1 90 ? -11.035 6.718 -6.583 1.00 91.25 90 SER A CA 1
ATOM 696 C C . SER A 1 90 ? -12.460 6.822 -6.049 1.00 91.25 90 SER A C 1
ATOM 698 O O . SER A 1 90 ? -13.112 7.853 -6.188 1.00 91.25 90 SER A O 1
ATOM 700 N N . ARG A 1 91 ? -12.940 5.785 -5.360 1.00 89.38 91 ARG A N 1
ATOM 701 C CA . ARG A 1 91 ? -14.154 5.893 -4.547 1.00 89.38 91 ARG A CA 1
ATOM 702 C C . ARG A 1 91 ? -13.892 6.761 -3.312 1.00 89.38 91 ARG A C 1
ATOM 704 O O . ARG A 1 91 ? -13.044 6.415 -2.492 1.00 89.38 91 ARG A O 1
ATOM 711 N N . GLY A 1 92 ? -14.660 7.830 -3.122 1.00 89.25 92 GLY A N 1
ATOM 712 C CA . GLY A 1 92 ? -14.482 8.757 -2.001 1.00 89.25 92 GLY A CA 1
ATOM 713 C C . GLY A 1 92 ? -13.483 9.865 -2.336 1.00 89.25 92 GLY A C 1
ATOM 714 O O . GLY A 1 92 ? -13.652 10.546 -3.342 1.00 89.25 92 GLY A O 1
ATOM 715 N N . ASP A 1 93 ? -12.472 10.081 -1.487 1.00 87.62 93 ASP A N 1
ATOM 716 C CA . ASP A 1 93 ? -11.565 11.228 -1.656 1.00 87.62 93 ASP A CA 1
ATOM 717 C C . ASP A 1 93 ? -10.704 11.103 -2.931 1.00 87.62 93 ASP A C 1
ATOM 719 O O . ASP A 1 93 ? -10.211 10.024 -3.273 1.00 87.62 93 ASP A O 1
ATOM 723 N N . ASN A 1 94 ? -10.459 12.228 -3.607 1.00 92.69 94 ASN A N 1
ATOM 724 C CA . ASN A 1 94 ? -9.650 12.273 -4.829 1.00 92.69 94 ASN A CA 1
ATOM 725 C C . ASN A 1 94 ? -8.158 12.165 -4.478 1.00 92.69 94 ASN A C 1
ATOM 727 O O . ASN A 1 94 ? -7.443 13.169 -4.379 1.00 92.69 94 ASN A O 1
ATOM 731 N N . ALA A 1 95 ? -7.688 10.936 -4.281 1.00 94.50 95 ALA A N 1
ATOM 732 C CA . ALA A 1 95 ? -6.316 10.624 -3.898 1.00 94.50 95 ALA A CA 1
ATOM 733 C C . ALA A 1 95 ? -5.738 9.458 -4.707 1.00 94.50 95 ALA A C 1
ATOM 735 O O . ALA A 1 95 ? -6.464 8.576 -5.166 1.00 94.50 95 ALA A O 1
ATOM 736 N N . ILE A 1 96 ? -4.412 9.438 -4.826 1.00 96.88 96 ILE A N 1
ATOM 737 C CA . ILE A 1 96 ? -3.657 8.269 -5.283 1.00 96.88 96 ILE A CA 1
ATOM 738 C C . ILE A 1 96 ? -3.042 7.554 -4.080 1.00 96.88 96 ILE A C 1
ATOM 740 O O . ILE A 1 96 ? -2.856 8.153 -3.016 1.00 96.88 96 ILE A O 1
ATOM 744 N N . ALA A 1 97 ? -2.668 6.293 -4.260 1.00 97.44 97 ALA A N 1
ATOM 745 C CA . ALA A 1 97 ? -1.771 5.611 -3.344 1.00 97.44 97 ALA A CA 1
ATOM 746 C C . ALA A 1 97 ? -0.601 4.961 -4.076 1.00 97.44 97 ALA A C 1
ATOM 748 O O . ALA A 1 97 ? -0.717 4.552 -5.232 1.00 97.44 97 ALA A O 1
ATOM 749 N N . VAL A 1 98 ? 0.520 4.864 -3.366 1.00 98.06 98 VAL A N 1
ATOM 750 C CA . VAL A 1 98 ? 1.700 4.107 -3.778 1.00 98.06 98 VAL A CA 1
ATOM 751 C C . VAL A 1 98 ? 1.863 2.925 -2.843 1.00 98.06 98 VAL A C 1
ATOM 753 O O . VAL A 1 98 ? 1.909 3.103 -1.625 1.00 98.06 98 VAL A O 1
ATOM 756 N N . ILE A 1 99 ? 1.948 1.735 -3.423 1.00 97.94 99 ILE A N 1
ATOM 757 C CA . ILE A 1 99 ? 2.242 0.490 -2.728 1.00 97.94 99 ILE A CA 1
ATOM 758 C C . ILE A 1 99 ? 3.692 0.142 -3.009 1.00 97.94 99 ILE A C 1
ATOM 760 O O . ILE A 1 99 ? 4.074 0.022 -4.174 1.00 97.94 99 ILE A O 1
ATOM 764 N N . LYS A 1 100 ? 4.464 -0.095 -1.951 1.00 98.00 100 LYS A N 1
ATOM 765 C CA . LYS A 1 100 ? 5.712 -0.841 -2.040 1.00 98.00 100 LYS A CA 1
ATOM 766 C C . LYS A 1 100 ? 5.599 -2.133 -1.240 1.00 98.00 100 LYS A C 1
ATOM 768 O O . LYS A 1 100 ? 5.125 -2.097 -0.107 1.00 98.00 100 LYS A O 1
ATOM 773 N N . ALA A 1 101 ? 6.024 -3.253 -1.811 1.00 97.69 101 ALA A N 1
ATOM 774 C CA . ALA A 1 101 ? 6.064 -4.528 -1.101 1.00 97.69 101 ALA A CA 1
ATOM 775 C C . ALA A 1 101 ? 7.323 -5.321 -1.435 1.00 97.69 101 ALA A C 1
ATOM 777 O O . ALA A 1 101 ? 7.946 -5.082 -2.469 1.00 97.69 101 ALA A O 1
ATOM 778 N N . ASP A 1 102 ? 7.668 -6.249 -0.549 1.00 97.50 102 ASP A N 1
ATOM 779 C CA . ASP A 1 102 ? 8.861 -7.086 -0.657 1.00 97.50 102 ASP A CA 1
ATOM 780 C C . ASP A 1 102 ? 8.670 -8.398 0.117 1.00 97.50 102 ASP A C 1
ATOM 782 O O . ASP A 1 102 ? 8.023 -8.414 1.176 1.00 97.50 102 ASP A O 1
ATOM 786 N N . VAL A 1 103 ? 9.196 -9.497 -0.430 1.00 97.00 103 VAL A N 1
ATOM 787 C CA . VAL A 1 103 ? 9.098 -10.822 0.190 1.00 97.00 103 VAL A CA 1
ATOM 788 C C . VAL A 1 103 ? 9.967 -10.920 1.442 1.00 97.00 103 VAL A C 1
ATOM 790 O O . VAL A 1 103 ? 11.187 -10.769 1.458 1.00 97.00 103 VAL A O 1
ATOM 793 N N . ASP A 1 104 ? 9.326 -11.315 2.526 1.00 96.31 104 ASP A N 1
ATOM 794 C CA . ASP A 1 104 ? 9.969 -11.519 3.802 1.00 96.31 104 ASP A CA 1
ATOM 795 C C . ASP A 1 104 ? 10.780 -12.815 3.829 1.00 96.31 104 ASP A C 1
ATOM 797 O O . ASP A 1 104 ? 10.336 -13.872 3.390 1.00 96.31 104 ASP A O 1
ATOM 801 N N . ASN A 1 105 ? 11.953 -12.747 4.461 1.00 94.19 105 ASN A N 1
ATOM 802 C CA . ASN A 1 105 ? 12.807 -13.898 4.785 1.00 94.19 105 ASN A CA 1
ATOM 803 C C . ASN A 1 105 ? 13.394 -14.640 3.577 1.00 94.19 105 ASN A C 1
ATOM 805 O O . ASN A 1 105 ? 13.985 -15.700 3.775 1.00 94.19 105 ASN A O 1
ATOM 809 N N . MET A 1 106 ? 13.349 -14.054 2.376 1.00 93.38 106 MET A N 1
ATOM 810 C CA . MET A 1 106 ? 13.897 -14.642 1.149 1.00 93.38 106 MET A CA 1
ATOM 811 C C . MET A 1 106 ? 15.327 -15.179 1.328 1.00 93.38 106 MET A C 1
ATOM 813 O O . MET A 1 106 ? 15.589 -16.358 1.102 1.00 93.38 106 MET A O 1
ATOM 817 N N . GLY A 1 107 ? 16.250 -14.353 1.832 1.00 91.25 107 GLY A N 1
ATOM 818 C CA . GLY A 1 107 ? 17.638 -14.774 2.054 1.00 91.25 107 GLY A CA 1
ATOM 819 C C . GLY A 1 107 ? 17.786 -15.910 3.076 1.00 91.25 107 GLY A C 1
ATOM 820 O O . GLY A 1 107 ? 18.595 -16.817 2.884 1.00 91.25 107 GLY A O 1
ATOM 821 N N . ASN A 1 108 ? 16.979 -15.901 4.144 1.00 91.50 108 ASN A N 1
ATOM 822 C CA . ASN A 1 108 ? 17.003 -16.964 5.150 1.00 91.50 108 ASN A CA 1
ATOM 823 C C . ASN A 1 108 ? 16.441 -18.279 4.595 1.00 91.50 108 ASN A C 1
ATOM 825 O O . ASN A 1 108 ? 17.000 -19.342 4.859 1.00 91.50 108 ASN A O 1
ATOM 829 N N . PHE A 1 109 ? 15.370 -18.192 3.807 1.00 92.75 109 PHE A N 1
ATOM 830 C CA . PHE A 1 109 ? 14.752 -19.325 3.134 1.00 92.75 109 PHE A CA 1
ATOM 831 C C . PHE A 1 109 ? 15.709 -19.956 2.123 1.00 92.75 109 PHE A C 1
ATOM 833 O O . PHE A 1 109 ? 15.950 -21.156 2.183 1.00 92.75 109 PHE A O 1
ATOM 840 N N . ILE A 1 110 ? 16.339 -19.163 1.252 1.00 91.50 110 ILE A N 1
ATOM 841 C CA . ILE A 1 110 ? 17.314 -19.659 0.265 1.00 91.50 110 ILE A CA 1
ATOM 842 C C . ILE A 1 110 ? 18.478 -20.394 0.950 1.00 91.50 110 ILE A C 1
ATOM 844 O O . ILE A 1 110 ? 18.943 -21.415 0.447 1.00 91.50 110 ILE A O 1
ATOM 848 N N . LYS A 1 111 ? 18.930 -19.905 2.113 1.00 90.00 111 LYS A N 1
ATOM 849 C CA . LYS A 1 111 ? 20.046 -20.499 2.863 1.00 90.00 111 LYS A CA 1
ATOM 850 C C . LYS A 1 111 ? 19.713 -21.850 3.508 1.00 90.00 111 LYS A C 1
ATOM 852 O O . LYS A 1 111 ? 20.607 -22.684 3.616 1.00 90.00 111 LYS A O 1
ATOM 857 N N . HIS A 1 112 ? 18.482 -22.045 3.978 1.00 88.44 112 HIS A N 1
ATOM 858 C CA . HIS A 1 112 ? 18.105 -23.217 4.785 1.00 88.44 112 HIS A CA 1
ATOM 859 C C . HIS A 1 112 ? 17.130 -24.175 4.093 1.00 88.44 112 HIS A C 1
ATOM 861 O O . HIS A 1 112 ? 16.794 -25.204 4.669 1.00 88.44 112 HIS A O 1
ATOM 867 N N . SER A 1 113 ? 16.659 -23.845 2.892 1.00 88.31 113 SER A N 1
ATOM 868 C CA . SER A 1 113 ? 15.767 -24.705 2.116 1.00 88.31 113 SER A CA 1
ATOM 869 C C . SER A 1 113 ? 16.516 -25.479 1.039 1.00 88.31 113 SER A C 1
ATOM 871 O O . SER A 1 113 ? 17.608 -25.114 0.598 1.00 88.31 113 SER A O 1
ATOM 873 N N . ASP A 1 114 ? 15.856 -26.519 0.540 1.00 88.12 114 ASP A N 1
ATOM 874 C CA . ASP A 1 114 ? 16.410 -27.398 -0.484 1.00 88.12 114 ASP A CA 1
ATOM 875 C C . ASP A 1 114 ? 16.407 -26.779 -1.893 1.00 88.12 114 ASP A C 1
ATOM 877 O O . ASP A 1 114 ? 16.834 -27.412 -2.866 1.00 88.12 114 ASP A O 1
ATOM 881 N N . VAL A 1 115 ? 15.954 -25.524 -2.030 1.00 88.81 115 VAL A N 1
ATOM 882 C CA . VAL A 1 115 ? 15.918 -24.825 -3.324 1.00 88.81 115 VAL A CA 1
ATOM 883 C C . VAL A 1 115 ? 17.316 -24.626 -3.900 1.00 88.81 115 VAL A C 1
ATOM 885 O O . VAL A 1 115 ? 17.463 -24.576 -5.113 1.00 88.81 115 VAL A O 1
ATOM 888 N N . THR A 1 116 ? 18.348 -24.562 -3.055 1.00 88.44 116 THR A N 1
ATOM 889 C CA . THR A 1 116 ? 19.745 -24.390 -3.481 1.00 88.44 116 THR A CA 1
ATOM 890 C C . THR A 1 116 ? 20.521 -25.701 -3.613 1.00 88.44 116 THR A C 1
ATOM 892 O O . THR A 1 116 ? 21.675 -25.669 -4.035 1.00 88.44 116 THR A O 1
ATOM 895 N N . GLN A 1 117 ? 19.912 -26.863 -3.329 1.00 89.12 117 GLN A N 1
ATOM 896 C CA . GLN A 1 117 ? 20.595 -28.161 -3.447 1.00 89.12 117 GLN A CA 1
ATOM 897 C C . GLN A 1 117 ? 21.047 -28.474 -4.882 1.00 89.12 117 GLN A C 1
ATOM 899 O O . GLN A 1 117 ? 22.035 -29.177 -5.081 1.00 89.12 117 GLN A O 1
ATOM 904 N N . ASN A 1 118 ? 20.331 -27.971 -5.892 1.00 92.06 118 ASN A N 1
ATOM 905 C CA . ASN A 1 118 ? 20.740 -28.063 -7.289 1.00 92.06 118 ASN A CA 1
ATOM 906 C C . ASN A 1 118 ? 20.234 -26.861 -8.102 1.00 92.06 118 ASN A C 1
ATOM 908 O O . ASN A 1 118 ? 19.286 -26.176 -7.716 1.00 92.06 118 ASN A O 1
ATOM 912 N N . PHE A 1 119 ? 20.860 -26.632 -9.258 1.00 92.81 119 PHE A N 1
ATOM 913 C CA . PHE A 1 119 ? 20.540 -25.496 -10.123 1.00 92.81 119 PHE A CA 1
ATOM 914 C C . PHE A 1 119 ? 19.091 -25.509 -10.630 1.00 92.81 119 PHE A C 1
ATOM 916 O O . PHE A 1 119 ? 18.474 -24.454 -10.706 1.00 92.81 119 PHE A O 1
ATOM 923 N N . ALA A 1 120 ? 18.530 -26.678 -10.953 1.00 93.44 120 ALA A N 1
ATOM 924 C CA . ALA A 1 120 ? 17.177 -26.772 -11.498 1.00 93.44 120 ALA A CA 1
ATOM 925 C C . ALA A 1 120 ? 16.109 -26.341 -10.477 1.00 93.44 120 ALA A C 1
ATOM 927 O O . ALA A 1 120 ? 15.171 -25.623 -10.833 1.00 93.44 120 ALA A O 1
ATOM 928 N N . ASN A 1 121 ? 16.275 -26.718 -9.206 1.00 92.38 121 ASN A N 1
ATOM 929 C CA . ASN A 1 121 ? 15.408 -26.276 -8.113 1.00 92.38 121 ASN A CA 1
ATOM 930 C C . ASN A 1 121 ? 15.490 -24.755 -7.932 1.00 92.38 121 ASN A C 1
ATOM 932 O O . ASN A 1 121 ? 14.457 -24.087 -7.856 1.00 92.38 121 ASN A O 1
ATOM 936 N N . PHE A 1 122 ? 16.708 -24.208 -7.917 1.00 93.38 122 PHE A N 1
ATOM 937 C CA . PHE A 1 122 ? 16.935 -22.776 -7.741 1.00 93.38 122 PHE A CA 1
ATOM 938 C C . PHE A 1 122 ? 16.362 -21.963 -8.906 1.00 93.38 122 PHE A C 1
ATOM 940 O O . PHE A 1 122 ? 15.661 -20.977 -8.687 1.00 93.38 122 PHE A O 1
ATOM 947 N N . ASP A 1 123 ? 16.611 -22.400 -10.142 1.00 94.38 123 ASP A N 1
ATOM 948 C CA . ASP A 1 123 ? 16.100 -21.772 -11.361 1.00 94.38 123 ASP A CA 1
ATOM 949 C C . ASP A 1 123 ? 14.565 -21.780 -11.394 1.00 94.38 123 ASP A C 1
ATOM 951 O O . ASP A 1 123 ? 13.945 -20.750 -11.662 1.00 94.38 123 ASP A O 1
ATOM 955 N N . THR A 1 124 ? 13.940 -22.906 -11.033 1.00 93.94 124 THR A N 1
ATOM 956 C CA . THR A 1 124 ? 12.475 -23.024 -10.949 1.00 93.94 124 THR A CA 1
ATOM 957 C C . THR A 1 124 ? 11.898 -22.083 -9.894 1.00 93.94 124 THR A C 1
ATOM 959 O O . THR A 1 124 ? 10.927 -21.377 -10.168 1.00 93.94 124 THR A O 1
ATOM 962 N N . PHE A 1 125 ? 12.498 -22.037 -8.701 1.00 93.38 125 PHE A N 1
ATOM 963 C CA . PHE A 1 125 ? 12.072 -21.147 -7.622 1.00 93.38 125 PHE A CA 1
ATOM 964 C C . PHE A 1 125 ? 12.208 -19.670 -8.018 1.00 93.38 125 PHE A C 1
ATOM 966 O O . PHE A 1 125 ? 11.238 -18.917 -7.935 1.00 93.38 125 PHE A O 1
ATOM 973 N N . SER A 1 126 ? 13.381 -19.273 -8.518 1.00 93.56 126 SER A N 1
ATOM 974 C CA . SER A 1 126 ? 13.679 -17.898 -8.929 1.00 93.56 126 SER A CA 1
ATOM 975 C C . SER A 1 126 ? 12.744 -17.421 -10.045 1.00 93.56 126 SER A C 1
ATOM 977 O O . SER A 1 126 ? 12.106 -16.372 -9.925 1.00 93.56 126 SER A O 1
ATOM 979 N N . LYS A 1 127 ? 12.558 -18.235 -11.096 1.00 93.69 127 LYS A N 1
ATOM 980 C CA . LYS A 1 127 ? 11.598 -17.940 -12.171 1.00 93.69 127 LYS A CA 1
ATOM 981 C C . LYS A 1 127 ? 10.162 -17.909 -11.664 1.00 93.69 127 LYS A C 1
ATOM 983 O O . LYS A 1 127 ? 9.393 -17.067 -12.114 1.00 93.69 127 LYS A O 1
ATOM 988 N N . GLY A 1 128 ? 9.791 -18.799 -10.746 1.00 94.81 128 GLY A N 1
ATOM 989 C CA . GLY A 1 128 ? 8.460 -18.833 -10.143 1.00 94.81 128 GLY A CA 1
ATOM 990 C C . GLY A 1 128 ? 8.129 -17.535 -9.409 1.00 94.81 128 GLY A C 1
ATOM 991 O O . GLY A 1 128 ? 7.099 -16.923 -9.689 1.00 94.81 128 GLY A O 1
ATOM 992 N N . ILE A 1 129 ? 9.029 -17.093 -8.529 1.00 94.81 129 ILE A N 1
ATOM 993 C CA . ILE A 1 129 ? 8.900 -15.839 -7.778 1.00 94.81 129 ILE A CA 1
ATOM 994 C C . ILE A 1 129 ? 8.852 -14.649 -8.739 1.00 94.81 129 ILE A C 1
ATOM 996 O O . ILE A 1 129 ? 7.878 -13.899 -8.733 1.00 94.81 129 ILE A O 1
ATOM 1000 N N . ASN A 1 130 ? 9.804 -14.550 -9.671 1.00 94.94 130 ASN A N 1
ATOM 1001 C CA . ASN A 1 130 ? 9.796 -13.477 -10.659 1.00 94.94 130 ASN A CA 1
ATOM 1002 C C . ASN A 1 130 ? 8.507 -13.459 -11.500 1.00 94.94 130 ASN A C 1
ATOM 1004 O O . ASN A 1 130 ? 7.961 -12.392 -11.758 1.00 94.94 130 ASN A O 1
ATOM 1008 N N . ASN A 1 131 ? 7.993 -14.613 -11.935 1.00 95.06 131 ASN A N 1
ATOM 1009 C CA . ASN A 1 131 ? 6.758 -14.692 -12.725 1.00 95.06 131 ASN A CA 1
ATOM 1010 C C . ASN A 1 131 ? 5.519 -14.293 -11.912 1.00 95.06 131 ASN A C 1
ATOM 1012 O O . ASN A 1 131 ? 4.570 -13.751 -12.483 1.00 95.06 131 ASN A O 1
ATOM 1016 N N . PHE A 1 132 ? 5.514 -14.525 -10.596 1.00 95.69 132 PHE A N 1
ATOM 1017 C CA . PHE A 1 132 ? 4.445 -14.042 -9.727 1.00 95.69 132 PHE A CA 1
ATOM 1018 C C . PHE A 1 132 ? 4.351 -12.509 -9.794 1.00 95.69 132 PHE A C 1
ATOM 1020 O O . PHE A 1 132 ? 3.289 -11.968 -10.107 1.00 95.69 132 PHE A O 1
ATOM 1027 N N . PHE A 1 133 ? 5.466 -11.802 -9.604 1.00 95.00 133 PHE A N 1
ATOM 1028 C CA . PHE A 1 133 ? 5.466 -10.336 -9.610 1.00 95.00 133 PHE A CA 1
ATOM 1029 C C . PHE A 1 133 ? 5.414 -9.731 -11.017 1.00 95.00 133 PHE A C 1
ATOM 1031 O O . PHE A 1 133 ? 4.627 -8.822 -11.249 1.00 95.00 133 PHE A O 1
ATOM 1038 N N . SER A 1 134 ? 6.185 -10.243 -11.977 1.00 93.50 134 SER A N 1
ATOM 1039 C CA . SER A 1 134 ? 6.306 -9.637 -13.316 1.00 93.50 134 SER A CA 1
ATOM 1040 C C . SER A 1 134 ? 5.201 -10.026 -14.303 1.00 93.50 134 SER A C 1
ATOM 1042 O O . SER A 1 134 ? 5.006 -9.333 -15.298 1.00 93.50 134 SER A O 1
ATOM 1044 N N . LEU A 1 135 ? 4.461 -11.118 -14.062 1.00 93.38 135 LEU A N 1
ATOM 1045 C CA . LEU A 1 135 ? 3.400 -11.583 -14.969 1.00 93.38 135 LEU A CA 1
ATOM 1046 C C . LEU A 1 135 ? 2.052 -11.734 -14.267 1.00 93.38 135 LEU A C 1
ATOM 1048 O O . LEU A 1 135 ? 1.049 -11.199 -14.743 1.00 93.38 135 LEU A O 1
ATOM 1052 N N . TYR A 1 136 ? 1.996 -12.474 -13.157 1.00 95.06 136 TYR A N 1
ATOM 1053 C CA . TYR A 1 136 ? 0.725 -12.791 -12.504 1.00 95.06 136 TYR A CA 1
ATOM 1054 C C . TYR A 1 136 ? 0.051 -11.543 -11.923 1.00 95.06 136 TYR A C 1
ATOM 1056 O O . TYR A 1 136 ? -1.110 -11.275 -12.243 1.00 95.06 136 TYR A O 1
ATOM 1064 N N . VAL A 1 137 ? 0.780 -10.748 -11.131 1.00 95.19 137 VAL A N 1
ATOM 1065 C CA . VAL A 1 137 ? 0.248 -9.518 -10.524 1.00 95.19 137 VAL A CA 1
ATOM 1066 C C . VAL A 1 137 ? -0.216 -8.509 -11.594 1.00 95.19 137 VAL A C 1
ATOM 1068 O O . VAL A 1 137 ? -1.393 -8.149 -11.555 1.00 95.19 137 VAL A O 1
ATOM 1071 N N . PRO A 1 138 ? 0.588 -8.124 -12.610 1.00 92.94 138 PRO A N 1
ATOM 1072 C CA . PRO A 1 138 ? 0.150 -7.221 -13.678 1.00 92.94 138 PRO A CA 1
ATOM 1073 C C . PRO A 1 138 ? -1.075 -7.708 -14.458 1.00 92.94 138 PRO A C 1
ATOM 1075 O O . PRO A 1 138 ? -1.963 -6.915 -14.778 1.00 92.94 138 PRO A O 1
ATOM 1078 N N . ARG A 1 139 ? -1.185 -9.017 -14.734 1.00 93.19 139 ARG A N 1
ATOM 1079 C CA . ARG A 1 139 ? -2.391 -9.582 -15.367 1.00 93.19 139 ARG A CA 1
ATOM 1080 C C . ARG A 1 139 ? -3.625 -9.381 -14.488 1.00 93.19 139 ARG A C 1
ATOM 1082 O O . ARG A 1 139 ? -4.664 -8.958 -14.987 1.00 93.19 139 ARG A O 1
ATOM 1089 N N . LYS A 1 140 ? -3.509 -9.609 -13.176 1.00 94.75 140 LYS A N 1
ATOM 1090 C CA . LYS A 1 140 ? -4.613 -9.391 -12.228 1.00 94.75 140 LYS A CA 1
ATOM 1091 C C . LYS A 1 140 ? -4.949 -7.917 -12.032 1.00 94.75 140 LYS A C 1
ATOM 1093 O O . LYS A 1 140 ? -6.127 -7.592 -11.896 1.00 94.75 140 LYS A O 1
ATOM 1098 N N . MET A 1 141 ? -3.956 -7.032 -12.092 1.00 94.12 141 MET A N 1
ATOM 1099 C CA . MET A 1 141 ? -4.180 -5.586 -12.119 1.00 94.12 141 MET A CA 1
ATOM 1100 C C . MET A 1 141 ? -5.037 -5.192 -13.322 1.00 94.12 141 MET A C 1
ATOM 1102 O O . MET A 1 141 ? -6.063 -4.546 -13.149 1.00 94.12 141 MET A O 1
ATOM 1106 N N . LYS A 1 142 ? -4.697 -5.676 -14.520 1.00 91.12 142 LYS A N 1
ATOM 1107 C CA . LYS A 1 142 ? -5.484 -5.424 -15.734 1.00 91.12 142 LYS A CA 1
ATOM 1108 C C . LYS A 1 142 ? -6.922 -5.953 -15.657 1.00 91.12 142 LYS A C 1
ATOM 1110 O O . LYS A 1 142 ? -7.819 -5.345 -16.225 1.00 91.12 142 LYS A O 1
ATOM 1115 N N . GLU A 1 143 ? -7.141 -7.088 -14.996 1.00 93.06 143 GLU A N 1
ATOM 1116 C CA . GLU A 1 143 ? -8.467 -7.715 -14.884 1.00 93.06 143 GLU A CA 1
ATOM 1117 C C . GLU A 1 143 ? -9.377 -7.057 -13.832 1.00 93.06 143 GLU A C 1
ATOM 1119 O O . GLU A 1 143 ? -10.593 -7.055 -14.007 1.00 93.06 143 GLU A O 1
ATOM 1124 N N . LYS A 1 144 ? -8.815 -6.576 -12.713 1.00 94.50 144 LYS A N 1
ATOM 1125 C CA . LYS A 1 144 ? -9.594 -6.201 -11.513 1.00 94.50 144 LYS A CA 1
ATOM 1126 C C . LYS A 1 144 ? -9.267 -4.830 -10.924 1.00 94.50 144 LYS A C 1
ATOM 1128 O O . LYS A 1 144 ? -10.086 -4.282 -10.194 1.00 94.50 144 LYS A O 1
ATOM 1133 N N . PHE A 1 145 ? -8.085 -4.295 -11.205 1.00 95.12 145 PHE A N 1
ATOM 1134 C CA . PHE A 1 145 ? -7.558 -3.065 -10.610 1.00 95.12 145 PHE A CA 1
ATOM 1135 C C . PHE A 1 145 ? -7.101 -2.122 -11.721 1.00 95.12 145 PHE A C 1
ATOM 1137 O O . PHE A 1 145 ? -5.933 -1.737 -11.807 1.00 95.12 145 PHE A O 1
ATOM 1144 N N . GLU A 1 146 ? -8.019 -1.811 -12.636 1.00 91.38 146 GLU A N 1
ATOM 1145 C CA . GLU A 1 146 ? -7.694 -1.140 -13.893 1.00 91.38 146 GLU A CA 1
ATOM 1146 C C . GLU A 1 146 ? -7.068 0.253 -13.704 1.00 91.38 146 GLU A C 1
ATOM 1148 O O . GLU A 1 146 ? -6.284 0.694 -14.546 1.00 91.38 146 GLU A O 1
ATOM 1153 N N . ASN A 1 147 ? -7.343 0.908 -12.572 1.00 93.12 147 ASN A N 1
ATOM 1154 C CA . ASN A 1 147 ? -6.858 2.242 -12.228 1.00 93.12 147 ASN A CA 1
ATOM 1155 C C . ASN A 1 147 ? -5.520 2.158 -11.485 1.00 93.12 147 ASN A C 1
ATOM 1157 O O . ASN A 1 147 ? -5.351 2.705 -10.392 1.00 93.12 147 ASN A O 1
ATOM 1161 N N . SER A 1 148 ? -4.562 1.454 -12.091 1.00 94.25 148 SER A N 1
ATOM 1162 C CA . SER A 1 148 ? -3.243 1.197 -11.516 1.00 94.25 148 SER A CA 1
ATOM 1163 C C . SER A 1 148 ? -2.116 1.156 -12.554 1.00 94.25 148 SER A C 1
ATOM 1165 O O . SER A 1 148 ? -2.343 1.040 -13.758 1.00 94.25 148 SER A O 1
ATOM 1167 N N . TYR A 1 149 ? -0.893 1.353 -12.065 1.00 93.81 149 TYR A N 1
ATOM 1168 C CA . TYR A 1 149 ? 0.331 1.578 -12.827 1.00 93.81 149 TYR A CA 1
ATOM 1169 C C . TYR A 1 149 ? 1.432 0.768 -12.167 1.00 93.81 149 TYR A C 1
ATOM 1171 O O . TYR A 1 149 ? 1.734 0.966 -10.989 1.00 93.81 149 TYR A O 1
ATOM 1179 N N . THR A 1 150 ? 2.071 -0.106 -12.927 1.00 92.38 150 THR A N 1
ATOM 1180 C CA . THR A 1 150 ? 3.284 -0.791 -12.490 1.00 92.38 150 THR A CA 1
ATOM 1181 C C . THR A 1 150 ? 4.478 0.119 -12.756 1.00 92.38 150 THR A C 1
ATOM 1183 O O . THR A 1 150 ? 4.833 0.349 -13.911 1.00 92.38 150 THR A O 1
ATOM 1186 N N . VAL A 1 151 ? 5.107 0.632 -11.694 1.00 91.25 151 VAL A N 1
ATOM 1187 C CA . VAL A 1 151 ? 6.398 1.334 -11.803 1.00 91.25 151 VAL A CA 1
ATOM 1188 C C . VAL A 1 151 ? 7.520 0.304 -11.886 1.00 91.25 151 VAL A C 1
ATOM 1190 O O . VAL A 1 151 ? 8.371 0.387 -12.766 1.00 91.25 151 VAL A O 1
ATOM 1193 N N . PHE A 1 152 ? 7.480 -0.699 -11.007 1.00 89.12 152 PHE A N 1
ATOM 1194 C CA . PHE A 1 152 ? 8.325 -1.886 -11.074 1.00 89.12 152 PHE A CA 1
ATOM 1195 C C . PHE A 1 152 ? 7.604 -3.083 -10.447 1.00 89.12 152 PHE A C 1
ATOM 1197 O O . PHE A 1 152 ? 6.851 -2.915 -9.488 1.00 89.12 152 PHE A O 1
ATOM 1204 N N . ALA A 1 153 ? 7.803 -4.273 -11.007 1.00 88.50 153 ALA A N 1
ATOM 1205 C CA . ALA A 1 153 ? 7.358 -5.535 -10.427 1.00 88.50 153 ALA A CA 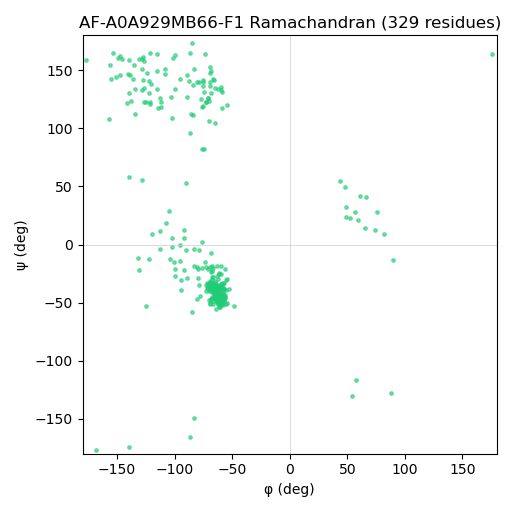1
ATOM 1206 C C . ALA A 1 153 ? 8.227 -6.662 -10.991 1.00 88.50 153 ALA A C 1
ATOM 1208 O O . ALA A 1 153 ? 8.119 -7.004 -12.172 1.00 88.50 153 ALA A O 1
ATOM 1209 N N . GLY A 1 154 ? 9.113 -7.219 -10.176 1.00 87.00 154 GLY A N 1
ATOM 1210 C CA . GLY A 1 154 ? 10.068 -8.219 -10.637 1.00 87.00 154 GLY A CA 1
ATOM 1211 C C . GLY A 1 154 ? 10.923 -8.743 -9.500 1.00 87.00 154 GLY A C 1
ATOM 1212 O O . GLY A 1 154 ? 11.029 -8.115 -8.457 1.00 87.00 154 GLY A O 1
ATOM 1213 N N . GLY A 1 155 ? 11.512 -9.924 -9.687 1.00 87.19 155 GLY A N 1
ATOM 1214 C CA . GLY A 1 155 ? 12.169 -10.604 -8.573 1.00 87.19 155 GLY A CA 1
ATOM 1215 C C . GLY A 1 155 ? 11.168 -10.821 -7.440 1.00 87.19 155 GLY A C 1
ATOM 1216 O O . GLY A 1 155 ? 10.187 -11.529 -7.643 1.00 87.19 155 GLY A O 1
ATOM 1217 N N . ASP A 1 156 ? 11.416 -10.207 -6.289 1.00 91.44 156 ASP A N 1
ATOM 1218 C CA . ASP A 1 156 ? 10.648 -10.319 -5.051 1.00 91.44 156 ASP A CA 1
ATOM 1219 C C . ASP A 1 156 ? 10.045 -8.997 -4.540 1.00 91.44 156 ASP A C 1
ATOM 1221 O O . ASP A 1 156 ? 9.489 -8.972 -3.439 1.00 91.44 156 ASP A O 1
ATOM 1225 N N . ASP A 1 157 ? 10.108 -7.917 -5.324 1.00 92.25 157 ASP A N 1
ATOM 1226 C CA . ASP A 1 157 ? 9.587 -6.604 -4.948 1.00 92.25 157 ASP A CA 1
ATOM 1227 C C . ASP A 1 157 ? 8.517 -6.071 -5.924 1.00 92.25 157 ASP A C 1
ATOM 1229 O O . ASP A 1 157 ? 8.290 -6.561 -7.040 1.00 92.25 157 ASP A O 1
ATOM 1233 N N . LEU A 1 158 ? 7.791 -5.052 -5.463 1.00 94.19 158 LEU A N 1
ATOM 1234 C CA . LEU A 1 158 ? 6.839 -4.312 -6.284 1.00 94.19 158 LEU A CA 1
ATOM 1235 C C . LEU A 1 158 ? 6.757 -2.845 -5.872 1.00 94.19 158 LEU A C 1
ATOM 1237 O O . LEU A 1 158 ? 6.813 -2.512 -4.688 1.00 94.19 158 LEU A O 1
ATOM 1241 N N . LEU A 1 159 ? 6.547 -1.980 -6.862 1.00 96.31 159 LEU A N 1
ATOM 1242 C CA . LEU A 1 159 ? 6.181 -0.579 -6.702 1.00 96.31 159 LEU A CA 1
ATOM 1243 C C . LEU A 1 159 ? 5.039 -0.245 -7.667 1.00 96.31 159 LEU A C 1
ATOM 1245 O O . LEU A 1 159 ? 5.212 -0.227 -8.890 1.00 96.31 159 LEU A O 1
ATOM 1249 N N . ILE A 1 160 ? 3.864 0.026 -7.106 1.00 96.88 160 ILE A N 1
ATOM 1250 C CA . ILE A 1 160 ? 2.622 0.236 -7.854 1.00 96.88 160 ILE A CA 1
ATOM 1251 C C . ILE A 1 160 ? 1.994 1.561 -7.431 1.00 96.88 160 ILE A C 1
ATOM 1253 O O . ILE A 1 160 ? 2.014 1.912 -6.254 1.00 96.88 160 ILE A O 1
ATOM 1257 N N . VAL A 1 161 ? 1.421 2.288 -8.388 1.00 96.75 161 VAL A N 1
ATOM 1258 C CA . VAL A 1 161 ? 0.677 3.534 -8.153 1.00 96.75 161 VAL A CA 1
ATOM 1259 C C . VAL A 1 161 ? -0.737 3.380 -8.693 1.00 96.75 161 VAL A C 1
ATOM 1261 O O . VAL A 1 161 ? -0.923 2.808 -9.762 1.00 96.75 161 VAL A O 1
ATOM 1264 N N . GLY A 1 162 ? -1.742 3.896 -7.997 1.00 96.25 162 GLY A N 1
ATOM 1265 C CA . GLY A 1 162 ? -3.128 3.774 -8.441 1.00 96.25 162 GLY A CA 1
ATOM 1266 C C . GLY A 1 162 ? -4.099 4.657 -7.679 1.00 96.25 162 GLY A C 1
ATOM 1267 O O . GLY A 1 162 ? -3.697 5.410 -6.789 1.00 96.25 162 GLY A O 1
ATOM 1268 N N . SER A 1 163 ? -5.384 4.532 -8.011 1.00 96.00 163 SER A N 1
ATOM 1269 C CA . SER A 1 163 ? -6.471 5.086 -7.198 1.00 96.00 163 SER A CA 1
ATOM 1270 C C . SER A 1 163 ? -6.417 4.459 -5.797 1.00 96.00 163 SER A C 1
ATOM 1272 O O . SER A 1 163 ? -6.201 3.251 -5.655 1.00 96.00 163 SER A O 1
ATOM 1274 N N . TYR A 1 164 ? -6.507 5.270 -4.739 1.00 95.81 164 TYR A N 1
ATOM 1275 C CA . TYR A 1 164 ? -6.121 4.802 -3.399 1.00 95.81 164 TYR A CA 1
ATOM 1276 C C . TYR A 1 164 ? -6.972 3.616 -2.907 1.00 95.81 164 TYR A C 1
ATOM 1278 O O . TYR A 1 164 ? -6.466 2.714 -2.241 1.00 95.81 164 TYR A O 1
ATOM 1286 N N . ASP A 1 165 ? -8.253 3.606 -3.261 1.00 94.44 165 ASP A N 1
ATOM 1287 C CA . ASP A 1 165 ? -9.225 2.579 -2.909 1.00 94.44 165 ASP A CA 1
ATOM 1288 C C . ASP A 1 165 ? -8.877 1.227 -3.547 1.00 94.44 165 ASP A C 1
ATOM 1290 O O . ASP A 1 165 ? -8.822 0.216 -2.845 1.00 94.44 165 ASP A O 1
ATOM 1294 N N . GLN A 1 166 ? -8.555 1.210 -4.845 1.00 95.75 166 GLN A N 1
ATOM 1295 C CA . GLN A 1 166 ? -8.109 -0.001 -5.536 1.00 95.75 166 GLN A CA 1
ATOM 1296 C C . GLN A 1 166 ? -6.753 -0.477 -5.024 1.00 95.75 166 GLN A C 1
ATOM 1298 O O . GLN A 1 166 ? -6.518 -1.679 -4.979 1.00 95.75 166 GLN A O 1
ATOM 1303 N N . MET A 1 167 ? -5.863 0.432 -4.620 1.00 96.69 167 MET A N 1
ATOM 1304 C CA . MET A 1 167 ? -4.544 0.065 -4.100 1.00 96.69 167 MET A CA 1
ATOM 1305 C C . MET A 1 167 ? -4.618 -0.676 -2.766 1.00 96.69 167 MET A C 1
ATOM 1307 O O . MET A 1 167 ? -3.884 -1.643 -2.564 1.00 96.69 167 MET A O 1
ATOM 1311 N N . ILE A 1 168 ? -5.531 -0.285 -1.876 1.00 96.69 168 ILE A N 1
ATOM 1312 C CA . ILE A 1 168 ? -5.742 -1.016 -0.621 1.00 96.69 168 ILE A CA 1
ATOM 1313 C C . ILE A 1 168 ? -6.231 -2.440 -0.920 1.00 96.69 168 ILE A C 1
ATOM 1315 O O . ILE A 1 168 ? -5.654 -3.401 -0.411 1.00 96.69 168 ILE A O 1
ATOM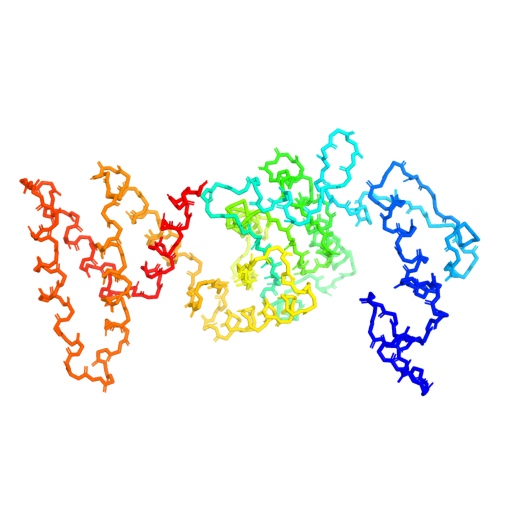 1319 N N . GLU A 1 169 ? -7.227 -2.602 -1.797 1.00 97.44 169 GLU A N 1
ATOM 1320 C CA . GLU A 1 169 ? -7.721 -3.938 -2.166 1.00 97.44 169 GLU A CA 1
ATOM 1321 C C . GLU A 1 169 ? -6.677 -4.763 -2.938 1.00 97.44 169 GLU A C 1
ATOM 1323 O O . GLU A 1 169 ? -6.576 -5.975 -2.739 1.00 97.44 169 GLU A O 1
ATOM 1328 N N . LEU A 1 170 ? -5.863 -4.123 -3.784 1.00 97.88 170 LEU A N 1
ATOM 1329 C CA . LEU A 1 170 ? -4.767 -4.775 -4.497 1.00 97.88 170 LEU A CA 1
ATOM 1330 C C . LEU A 1 170 ? -3.722 -5.317 -3.519 1.00 97.88 170 LEU A C 1
ATOM 1332 O O . LEU A 1 170 ? -3.276 -6.448 -3.690 1.00 97.88 170 LEU A O 1
ATOM 1336 N N . ALA A 1 171 ? -3.357 -4.567 -2.477 1.00 98.19 171 ALA A N 1
ATOM 1337 C CA . ALA A 1 171 ? -2.414 -5.042 -1.466 1.00 98.19 171 ALA A CA 1
ATOM 1338 C C . ALA A 1 171 ? -2.942 -6.290 -0.736 1.00 98.19 171 ALA A C 1
ATOM 1340 O O . ALA A 1 171 ? -2.225 -7.284 -0.608 1.00 98.19 171 ALA A O 1
ATOM 1341 N N . VAL A 1 172 ? -4.222 -6.276 -0.338 1.00 98.25 172 VAL A N 1
ATOM 1342 C CA . VAL A 1 172 ? -4.895 -7.442 0.264 1.00 98.25 172 VAL A CA 1
ATOM 1343 C C . VAL A 1 172 ? -4.874 -8.636 -0.692 1.00 98.25 172 VAL A C 1
ATOM 1345 O O . VAL A 1 172 ? -4.513 -9.745 -0.292 1.00 98.25 172 VAL A O 1
ATOM 1348 N N . PHE A 1 173 ? -5.221 -8.409 -1.961 1.00 98.31 173 PHE A N 1
ATOM 1349 C CA . PHE A 1 173 ? -5.234 -9.440 -2.993 1.00 98.31 173 PHE A CA 1
ATOM 1350 C C . PHE A 1 173 ? -3.843 -10.047 -3.215 1.00 98.31 173 PHE A C 1
ATOM 1352 O O . PHE A 1 173 ? -3.699 -11.267 -3.169 1.00 98.31 173 PHE A O 1
ATOM 1359 N N . VAL A 1 174 ? -2.810 -9.221 -3.407 1.00 97.88 174 VAL A N 1
ATOM 1360 C CA . VAL A 1 174 ? -1.438 -9.693 -3.649 1.00 97.88 174 VAL A CA 1
ATOM 1361 C C . VAL A 1 174 ? -0.934 -10.507 -2.463 1.00 97.88 174 VAL A C 1
ATOM 1363 O O . VAL A 1 174 ? -0.405 -11.595 -2.679 1.00 97.88 174 VAL A O 1
ATOM 1366 N N . ARG A 1 175 ? -1.156 -10.054 -1.220 1.00 97.25 175 ARG A N 1
ATOM 1367 C CA . ARG A 1 175 ? -0.785 -10.826 -0.024 1.00 97.25 175 ARG A CA 1
ATOM 1368 C C . ARG A 1 175 ? -1.476 -12.191 -0.000 1.00 97.25 175 ARG A C 1
ATOM 1370 O O . ARG A 1 175 ? -0.811 -13.209 0.166 1.00 97.25 175 ARG A O 1
ATOM 1377 N N . GLN A 1 176 ? -2.791 -12.243 -0.215 1.00 96.94 176 GLN A N 1
ATOM 1378 C CA . GLN A 1 176 ? -3.539 -13.507 -0.223 1.00 96.94 176 GLN A CA 1
ATOM 1379 C C . GLN A 1 176 ? -3.063 -14.470 -1.316 1.00 96.94 176 GLN A C 1
ATOM 1381 O O . GLN A 1 176 ? -2.904 -15.665 -1.064 1.00 96.94 176 GLN A O 1
ATOM 1386 N N . GLU A 1 177 ? -2.834 -13.970 -2.528 1.00 97.44 177 GLU A N 1
ATOM 1387 C CA . GLU A 1 177 ? -2.367 -14.790 -3.643 1.00 97.44 177 GLU A CA 1
ATOM 1388 C C . GLU A 1 177 ? -0.925 -15.254 -3.452 1.00 97.44 177 GLU A C 1
ATOM 1390 O O . GLU A 1 177 ? -0.616 -16.399 -3.772 1.00 97.44 177 GLU A O 1
ATOM 1395 N N . PHE A 1 178 ? -0.065 -14.420 -2.867 1.00 97.12 178 PHE A N 1
ATOM 1396 C CA . PHE A 1 178 ? 1.309 -14.793 -2.551 1.00 97.12 178 PHE A CA 1
ATOM 1397 C C . PHE A 1 178 ? 1.355 -15.942 -1.536 1.00 97.12 178 PHE A C 1
ATOM 1399 O O . PHE A 1 178 ? 2.029 -16.947 -1.764 1.00 97.12 178 PHE A O 1
ATOM 1406 N N . MET A 1 179 ? 0.555 -15.863 -0.467 1.00 95.38 179 MET A N 1
ATOM 1407 C CA . MET A 1 179 ? 0.467 -16.937 0.531 1.00 95.38 179 MET A CA 1
ATOM 1408 C C . MET A 1 179 ? -0.048 -18.254 -0.077 1.00 95.38 179 MET A C 1
ATOM 1410 O O . MET A 1 179 ? 0.441 -19.334 0.263 1.00 95.38 179 MET A O 1
ATOM 1414 N N . LYS A 1 180 ? -0.998 -18.190 -1.023 1.00 95.06 180 LYS A N 1
ATOM 1415 C CA . LYS A 1 180 ? -1.478 -19.371 -1.768 1.00 95.06 180 LYS A CA 1
ATOM 1416 C C . LYS A 1 180 ? -0.443 -19.921 -2.746 1.00 95.06 180 LYS A C 1
ATOM 1418 O O . LYS A 1 180 ? -0.412 -21.132 -2.962 1.00 95.06 180 LYS A O 1
ATOM 1423 N N . PHE A 1 181 ? 0.345 -19.044 -3.362 1.00 94.12 181 PHE A N 1
ATOM 1424 C CA . PHE A 1 181 ? 1.383 -19.401 -4.321 1.00 94.12 181 PHE A CA 1
ATOM 1425 C C . PHE A 1 181 ? 2.531 -20.146 -3.636 1.00 94.12 181 PHE A C 1
ATOM 1427 O O . PHE A 1 181 ? 2.930 -21.209 -4.108 1.00 94.12 181 PHE A O 1
ATOM 1434 N N . ILE A 1 182 ? 3.011 -19.632 -2.500 1.00 90.19 182 ILE A N 1
ATOM 1435 C CA . ILE A 1 182 ? 4.215 -20.153 -1.850 1.00 90.19 182 ILE A CA 1
ATOM 1436 C C . ILE A 1 182 ? 3.966 -21.423 -1.023 1.00 90.19 182 ILE A C 1
ATOM 1438 O O . ILE A 1 182 ? 4.861 -22.255 -0.901 1.00 90.19 182 ILE A O 1
ATOM 1442 N N . LYS A 1 183 ? 2.751 -21.599 -0.473 1.00 82.75 183 LYS A N 1
ATOM 1443 C CA . LYS A 1 183 ? 2.320 -22.768 0.330 1.00 82.75 183 LYS A CA 1
ATOM 1444 C C . LYS A 1 183 ? 3.284 -23.192 1.456 1.00 82.75 183 LYS A C 1
ATOM 1446 O O . LYS A 1 183 ? 3.237 -24.334 1.908 1.00 82.75 183 LYS A O 1
ATOM 1451 N N . THR A 1 184 ? 4.116 -22.278 1.946 1.00 82.56 184 THR A N 1
ATOM 1452 C CA . THR A 1 184 ? 4.967 -22.440 3.134 1.00 82.56 184 THR A CA 1
ATOM 1453 C C . THR A 1 184 ? 4.714 -21.289 4.106 1.00 82.56 184 THR A C 1
ATOM 1455 O O . THR A 1 184 ? 4.224 -20.233 3.714 1.00 82.56 184 THR A O 1
ATOM 1458 N N . LYS A 1 185 ? 5.031 -21.505 5.385 1.00 82.81 185 LYS A N 1
ATOM 1459 C CA . LYS A 1 185 ? 5.000 -20.477 6.432 1.00 82.81 185 LYS A CA 1
ATOM 1460 C C . LYS A 1 185 ? 6.331 -19.730 6.576 1.00 82.81 185 LYS A C 1
ATOM 1462 O O . LYS A 1 185 ? 6.404 -18.787 7.355 1.00 82.81 185 LYS A O 1
ATOM 1467 N N . ASP A 1 186 ? 7.364 -20.145 5.845 1.00 88.50 186 ASP A N 1
ATOM 1468 C CA . ASP A 1 186 ? 8.714 -19.575 5.964 1.00 88.50 186 ASP A CA 1
ATOM 1469 C C . ASP A 1 186 ? 8.880 -18.255 5.201 1.00 88.50 186 ASP A C 1
ATOM 1471 O O . ASP A 1 186 ? 9.801 -17.482 5.476 1.00 88.50 186 ASP A O 1
ATOM 1475 N N . LEU A 1 187 ? 7.982 -18.001 4.248 1.00 94.50 187 LEU A N 1
ATOM 1476 C CA . LEU A 1 187 ? 7.943 -16.806 3.419 1.00 94.50 187 LEU A CA 1
ATOM 1477 C C . LEU A 1 187 ? 6.604 -16.097 3.614 1.00 94.50 187 LEU A C 1
ATOM 1479 O O . LEU A 1 187 ? 5.546 -16.725 3.637 1.00 94.50 187 LEU A O 1
ATOM 1483 N N . SER A 1 188 ? 6.666 -14.778 3.715 1.00 96.12 188 SER A N 1
ATOM 1484 C CA . SER A 1 188 ? 5.513 -13.878 3.746 1.00 96.12 188 SER A CA 1
ATOM 1485 C C . SER A 1 188 ? 5.831 -12.640 2.914 1.00 96.12 188 SER A C 1
ATOM 1487 O O . SER A 1 188 ? 6.863 -12.592 2.249 1.00 96.12 188 SER A O 1
ATOM 1489 N N . ILE A 1 189 ? 4.958 -11.640 2.910 1.00 97.50 189 ILE A N 1
ATOM 1490 C CA . ILE A 1 189 ? 5.189 -10.405 2.164 1.00 97.50 189 ILE A CA 1
ATOM 1491 C C . ILE A 1 189 ? 4.724 -9.209 2.992 1.00 97.50 189 ILE A C 1
ATOM 1493 O O . ILE A 1 189 ? 3.605 -9.190 3.513 1.00 97.50 189 ILE A O 1
ATOM 1497 N N . SER A 1 190 ? 5.587 -8.203 3.108 1.00 98.38 190 SER A N 1
ATOM 1498 C CA . SER A 1 190 ? 5.308 -6.986 3.871 1.00 98.38 190 SER A CA 1
ATOM 1499 C C . SER A 1 190 ? 5.090 -5.795 2.947 1.00 98.38 190 SER A C 1
ATOM 1501 O O . SER A 1 190 ? 5.613 -5.766 1.835 1.00 98.38 190 SER A O 1
ATOM 1503 N N . PHE A 1 191 ? 4.279 -4.830 3.389 1.00 98.56 191 PHE A N 1
ATOM 1504 C CA . PHE A 1 191 ? 3.791 -3.733 2.552 1.00 98.56 191 PHE A CA 1
ATOM 1505 C C . PHE A 1 191 ? 3.899 -2.372 3.243 1.00 98.56 191 PHE A C 1
ATOM 1507 O O . PHE A 1 191 ? 3.436 -2.195 4.366 1.00 98.56 191 PHE A O 1
ATOM 1514 N N . GLY A 1 192 ? 4.402 -1.374 2.520 1.00 98.50 192 GLY A N 1
ATOM 1515 C CA . GLY A 1 192 ? 4.294 0.041 2.865 1.00 98.50 192 GLY A CA 1
ATOM 1516 C C . GLY A 1 192 ? 3.387 0.770 1.879 1.00 98.50 192 GLY A C 1
ATOM 1517 O O . GLY A 1 192 ? 3.648 0.761 0.675 1.00 98.50 192 GLY A O 1
ATOM 1518 N N . ILE A 1 193 ? 2.327 1.414 2.374 1.00 98.31 193 ILE A N 1
ATOM 1519 C CA . ILE A 1 193 ? 1.343 2.119 1.542 1.00 98.31 193 ILE A CA 1
ATOM 1520 C C . ILE A 1 193 ? 1.257 3.588 1.945 1.00 98.31 193 ILE A C 1
ATOM 1522 O O . ILE A 1 193 ? 1.067 3.931 3.113 1.00 98.31 193 ILE A O 1
ATOM 1526 N N . VAL A 1 194 ? 1.345 4.468 0.949 1.00 97.56 194 VAL A N 1
ATOM 1527 C CA . VAL A 1 194 ? 1.252 5.921 1.128 1.00 97.56 194 VAL A CA 1
ATOM 1528 C C . VAL A 1 194 ? 0.111 6.466 0.297 1.00 97.56 194 VAL A C 1
ATOM 1530 O O . VAL A 1 194 ? 0.138 6.347 -0.923 1.00 97.56 194 VAL A O 1
ATOM 1533 N N . LEU A 1 195 ? -0.853 7.112 0.950 1.00 96.44 195 LEU A N 1
ATOM 1534 C CA . LEU A 1 195 ? -1.875 7.909 0.278 1.00 96.44 195 LEU A CA 1
ATOM 1535 C C . LEU A 1 195 ? -1.372 9.337 0.091 1.00 96.44 195 LEU A C 1
ATOM 1537 O O . LEU A 1 195 ? -0.756 9.909 0.993 1.00 96.44 195 LEU A O 1
ATOM 1541 N N . ALA A 1 196 ? -1.669 9.929 -1.060 1.00 95.31 196 ALA A N 1
ATOM 1542 C CA . ALA A 1 196 ? -1.240 11.279 -1.374 1.00 95.31 196 ALA A CA 1
ATOM 1543 C C . ALA A 1 196 ? -2.166 11.983 -2.365 1.00 95.31 196 ALA A C 1
ATOM 1545 O O . ALA A 1 196 ? -2.970 11.371 -3.069 1.00 95.31 196 ALA A O 1
ATOM 1546 N N . LYS A 1 197 ? -2.006 13.306 -2.441 1.00 95.19 197 LYS A N 1
ATOM 1547 C CA . LYS A 1 197 ? -2.597 14.098 -3.519 1.00 95.19 197 LYS A CA 1
ATOM 1548 C C . LYS A 1 197 ? -1.903 13.745 -4.840 1.00 95.19 197 LYS A C 1
ATOM 1550 O O . LYS A 1 197 ? -0.698 13.488 -4.830 1.00 95.19 197 LYS A O 1
ATOM 1555 N N . PRO A 1 198 ? -2.605 13.816 -5.981 1.00 94.56 198 PRO A N 1
ATOM 1556 C CA . PRO A 1 198 ? -2.013 13.504 -7.284 1.00 94.56 198 PRO A CA 1
ATOM 1557 C C . PRO A 1 198 ? -0.839 14.418 -7.665 1.00 94.56 198 PRO A C 1
ATOM 1559 O O . PRO A 1 198 ? 0.048 14.013 -8.407 1.00 94.56 198 PRO A O 1
ATOM 1562 N N . SER A 1 199 ? -0.786 15.631 -7.106 1.00 94.00 199 SER A N 1
ATOM 1563 C CA . SER A 1 199 ? 0.305 16.587 -7.317 1.00 94.00 199 SER A CA 1
ATOM 1564 C C . SER A 1 199 ? 1.568 16.288 -6.496 1.00 94.00 199 SER A C 1
ATOM 1566 O O . SER A 1 199 ? 2.547 17.030 -6.583 1.00 94.00 199 SER A O 1
ATOM 1568 N N . THR A 1 200 ? 1.551 15.277 -5.619 1.00 94.38 200 THR A N 1
ATOM 1569 C CA . THR A 1 200 ? 2.703 14.950 -4.774 1.00 94.38 200 THR A CA 1
ATOM 1570 C C . THR A 1 200 ? 3.801 14.267 -5.606 1.00 94.38 200 THR A C 1
ATOM 1572 O O . THR A 1 200 ? 3.508 13.310 -6.320 1.00 94.38 200 THR A O 1
ATOM 1575 N N . PRO A 1 201 ? 5.075 14.704 -5.520 1.00 91.94 201 PRO A N 1
ATOM 1576 C CA . PRO A 1 201 ? 6.154 14.132 -6.327 1.00 91.94 201 PRO A CA 1
ATOM 1577 C C . PRO A 1 201 ? 6.348 12.625 -6.113 1.00 91.94 201 PRO A C 1
ATOM 1579 O O . PRO A 1 201 ? 6.516 12.170 -4.981 1.00 91.94 201 PRO A O 1
ATOM 1582 N N . ILE A 1 202 ? 6.425 11.859 -7.207 1.00 90.44 202 ILE A N 1
ATOM 1583 C CA . ILE A 1 202 ? 6.552 10.391 -7.158 1.00 90.44 202 ILE A CA 1
ATOM 1584 C C . ILE A 1 202 ? 7.812 9.915 -6.423 1.00 90.44 202 ILE A C 1
ATOM 1586 O O . ILE A 1 202 ? 7.771 8.912 -5.718 1.00 90.44 202 ILE A O 1
ATOM 1590 N N . SER A 1 203 ? 8.920 10.655 -6.520 1.00 90.06 203 SER A N 1
ATOM 1591 C CA . SER A 1 203 ? 10.163 10.335 -5.808 1.00 90.06 203 SER A CA 1
ATOM 1592 C C . SER A 1 203 ? 9.992 10.392 -4.288 1.00 90.06 203 SER A C 1
ATOM 1594 O O . SER A 1 203 ? 10.494 9.524 -3.578 1.00 90.06 203 SER A O 1
ATOM 1596 N N . PHE A 1 204 ? 9.242 11.379 -3.789 1.00 93.69 204 PHE A N 1
ATOM 1597 C CA . PHE A 1 204 ? 8.911 11.496 -2.371 1.00 93.69 204 PHE A CA 1
ATOM 1598 C C . PHE A 1 204 ? 7.994 10.356 -1.919 1.00 93.69 204 PHE A C 1
ATOM 1600 O O . PHE A 1 204 ? 8.203 9.787 -0.847 1.00 93.69 204 PHE A O 1
ATOM 1607 N N . LEU A 1 205 ? 7.007 9.991 -2.743 1.00 95.75 205 LEU A N 1
ATOM 1608 C CA . LEU A 1 205 ? 6.104 8.878 -2.448 1.00 95.75 205 LEU A CA 1
ATOM 1609 C C . LEU A 1 205 ? 6.846 7.545 -2.390 1.00 95.75 205 LEU A C 1
ATOM 1611 O O . LEU A 1 205 ? 6.676 6.831 -1.411 1.00 95.75 205 LEU A O 1
ATOM 1615 N N . ALA A 1 206 ? 7.725 7.262 -3.356 1.00 94.00 206 ALA A N 1
ATOM 1616 C CA . ALA A 1 206 ? 8.529 6.040 -3.378 1.00 94.00 206 ALA A CA 1
ATOM 1617 C C . ALA A 1 206 ? 9.427 5.914 -2.132 1.00 94.00 206 ALA A C 1
ATOM 1619 O O . ALA A 1 206 ? 9.466 4.863 -1.494 1.00 94.00 206 ALA A O 1
ATOM 1620 N N . GLN A 1 207 ? 10.099 7.002 -1.735 1.00 96.00 207 GLN A N 1
ATOM 1621 C CA . GLN A 1 207 ? 10.915 7.031 -0.513 1.00 96.00 207 GLN A CA 1
ATOM 1622 C C . GLN A 1 207 ? 10.073 6.882 0.757 1.00 96.00 207 GLN A C 1
ATOM 1624 O O . GLN A 1 207 ? 10.508 6.272 1.729 1.00 96.00 207 GLN A O 1
ATOM 1629 N N . THR A 1 208 ? 8.871 7.455 0.777 1.00 97.38 208 THR A N 1
ATOM 1630 C CA . THR A 1 208 ? 7.985 7.358 1.939 1.00 97.38 208 THR A CA 1
ATOM 1631 C C . THR A 1 208 ? 7.392 5.953 2.051 1.00 97.38 208 THR A C 1
ATOM 1633 O O . THR A 1 208 ? 7.341 5.415 3.152 1.00 97.38 208 THR A O 1
ATOM 1636 N N . SER A 1 209 ? 7.005 5.319 0.937 1.00 97.44 209 SER A N 1
ATOM 1637 C CA . SER A 1 209 ? 6.531 3.930 0.934 1.00 97.44 209 SER A CA 1
ATOM 1638 C C . SER A 1 209 ? 7.627 2.948 1.340 1.00 97.44 209 SER A C 1
ATOM 1640 O O . SER A 1 209 ? 7.319 1.974 2.016 1.00 97.44 209 SER A O 1
ATOM 1642 N N . GLU A 1 210 ? 8.894 3.229 1.009 1.00 97.62 210 GLU A N 1
ATOM 1643 C CA . GLU A 1 210 ? 10.041 2.457 1.510 1.00 97.62 210 GLU A CA 1
ATOM 1644 C C . GLU A 1 210 ? 10.108 2.480 3.038 1.00 97.62 210 GLU A C 1
ATOM 1646 O O . GLU A 1 210 ? 10.114 1.431 3.666 1.00 97.62 210 GLU A O 1
ATOM 1651 N N . LYS A 1 211 ? 10.057 3.666 3.656 1.00 98.25 211 LYS A N 1
ATOM 1652 C CA . LYS A 1 211 ? 10.107 3.798 5.124 1.00 98.25 211 LYS A CA 1
ATOM 1653 C C . LYS A 1 211 ? 8.962 3.059 5.819 1.00 98.25 211 LYS A C 1
ATOM 1655 O O . LYS A 1 211 ? 9.127 2.499 6.903 1.00 98.25 211 LYS A O 1
ATOM 1660 N N . TRP A 1 212 ? 7.781 3.056 5.205 1.00 98.38 212 TRP A N 1
ATOM 1661 C CA . TRP A 1 212 ? 6.647 2.289 5.715 1.00 98.38 212 TRP A CA 1
ATOM 1662 C C . TRP A 1 212 ? 6.838 0.781 5.532 1.00 98.38 212 TRP A C 1
ATOM 1664 O O . TRP A 1 212 ? 6.505 0.017 6.432 1.00 98.38 212 TRP A O 1
ATOM 1674 N N . LEU A 1 213 ? 7.425 0.343 4.419 1.00 98.44 213 LEU A N 1
ATOM 1675 C CA . LEU A 1 213 ? 7.793 -1.057 4.223 1.00 98.44 213 LEU A CA 1
ATOM 1676 C C . LEU A 1 213 ? 8.842 -1.510 5.254 1.00 98.44 213 LEU A C 1
ATOM 1678 O O . LEU A 1 213 ? 8.694 -2.580 5.841 1.00 98.44 213 LEU A O 1
ATOM 1682 N N . GLU A 1 214 ? 9.857 -0.688 5.524 1.00 98.19 214 GLU A N 1
ATOM 1683 C CA . GLU A 1 214 ? 10.841 -0.923 6.589 1.00 98.19 214 GLU A CA 1
ATOM 1684 C C . GLU A 1 214 ? 10.145 -1.074 7.950 1.00 98.19 214 GLU A C 1
ATOM 1686 O O . GLU A 1 214 ? 10.354 -2.072 8.635 1.00 98.19 214 GLU A O 1
ATOM 1691 N N . SER A 1 215 ? 9.219 -0.165 8.283 1.00 98.19 215 SER A N 1
ATOM 1692 C CA . SER A 1 215 ? 8.420 -0.239 9.518 1.00 98.19 215 SER A CA 1
ATOM 1693 C C . SER A 1 215 ? 7.619 -1.546 9.621 1.00 98.19 215 SER A C 1
ATOM 1695 O O . SER A 1 215 ? 7.493 -2.120 10.701 1.00 98.19 215 SER A O 1
ATOM 1697 N N . SER A 1 216 ? 7.079 -2.042 8.504 1.00 98.31 216 SER A N 1
ATOM 1698 C CA . SER A 1 216 ? 6.411 -3.349 8.454 1.00 98.31 216 SER A CA 1
ATOM 1699 C C . SER A 1 216 ? 7.384 -4.503 8.697 1.00 98.31 216 SER A C 1
ATOM 1701 O O . SER A 1 216 ? 7.076 -5.422 9.454 1.00 98.31 216 SER A O 1
ATOM 1703 N N . LYS A 1 217 ? 8.587 -4.446 8.121 1.00 96.94 217 LYS A N 1
ATOM 1704 C CA . LYS A 1 217 ? 9.619 -5.479 8.292 1.00 96.94 217 LYS A CA 1
ATOM 1705 C C . LYS A 1 217 ? 10.243 -5.505 9.692 1.00 96.94 217 LYS A C 1
ATOM 1707 O O . LYS A 1 217 ? 10.792 -6.537 10.078 1.00 96.94 217 LYS A O 1
ATOM 1712 N N . GLU A 1 218 ? 10.153 -4.414 10.450 1.00 97.25 218 GLU A N 1
ATOM 1713 C CA . GLU A 1 218 ? 10.564 -4.350 11.861 1.00 97.25 218 GLU A CA 1
ATOM 1714 C C . GLU A 1 218 ? 9.598 -5.084 12.804 1.00 97.25 218 GLU A C 1
ATOM 1716 O O . GLU A 1 218 ? 9.977 -5.454 13.919 1.00 97.25 218 GLU A O 1
ATOM 1721 N N . MET A 1 219 ? 8.357 -5.346 12.376 1.00 96.38 219 MET A N 1
ATOM 1722 C CA . MET A 1 219 ? 7.423 -6.148 13.164 1.00 96.38 219 MET A CA 1
ATOM 1723 C C . MET A 1 219 ? 7.968 -7.564 13.358 1.00 96.38 219 MET A C 1
ATOM 1725 O O . MET A 1 219 ? 8.384 -8.230 12.409 1.00 96.38 219 MET A O 1
ATOM 1729 N N . SER A 1 220 ? 7.906 -8.070 14.593 1.00 93.62 220 SER A N 1
ATOM 1730 C CA . SER A 1 220 ? 8.357 -9.430 14.915 1.00 93.62 220 SER A CA 1
ATOM 1731 C C . SER A 1 220 ? 7.663 -10.462 14.026 1.00 93.62 220 SER A C 1
ATOM 1733 O O . SER A 1 220 ? 6.437 -10.552 14.020 1.00 93.62 220 SER A O 1
ATOM 1735 N N . GLY A 1 221 ? 8.434 -11.224 13.248 1.00 92.25 221 GLY A N 1
ATOM 1736 C CA . GLY A 1 221 ? 7.918 -12.199 12.283 1.00 92.25 221 GLY A CA 1
ATOM 1737 C C . GLY A 1 221 ? 7.316 -11.603 11.001 1.00 92.25 221 GLY A C 1
ATOM 1738 O O . GLY A 1 221 ? 6.622 -12.330 10.305 1.00 92.25 221 GLY A O 1
ATOM 1739 N N . LYS A 1 222 ? 7.519 -10.307 10.714 1.00 95.94 222 LYS A N 1
ATOM 1740 C CA . LYS A 1 222 ? 7.162 -9.620 9.452 1.00 95.94 222 LYS A CA 1
ATOM 1741 C C . LYS A 1 222 ? 5.691 -9.791 9.047 1.00 95.94 222 LYS A C 1
ATOM 1743 O O . LYS A 1 222 ? 4.868 -9.546 9.921 1.00 95.94 222 LYS A O 1
ATOM 1748 N N . ASP A 1 223 ? 5.324 -10.169 7.818 1.00 97.44 223 ASP A N 1
ATOM 1749 C CA . ASP A 1 223 ? 3.916 -10.326 7.380 1.00 97.44 223 ASP A CA 1
ATOM 1750 C C . ASP A 1 223 ? 3.024 -9.171 7.872 1.00 97.44 223 ASP A C 1
ATOM 1752 O O . ASP A 1 223 ? 2.037 -9.349 8.600 1.00 97.44 223 ASP A O 1
ATOM 1756 N N . ALA A 1 224 ? 3.442 -7.952 7.543 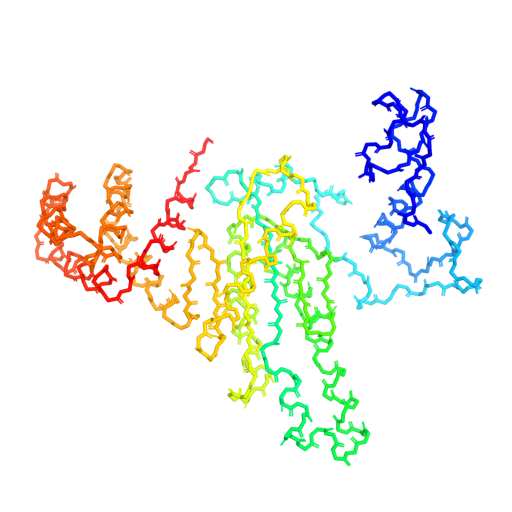1.00 98.31 224 ALA A N 1
ATOM 1757 C CA . ALA A 1 224 ? 2.852 -6.738 8.078 1.00 98.31 224 ALA A CA 1
ATOM 1758 C C . ALA A 1 224 ? 2.521 -5.722 6.987 1.00 98.31 224 ALA A C 1
ATOM 1760 O O . ALA A 1 224 ? 3.058 -5.742 5.877 1.00 98.31 224 ALA A O 1
ATOM 1761 N N . ILE A 1 225 ? 1.618 -4.819 7.346 1.00 98.69 225 ILE A N 1
ATOM 1762 C CA . ILE A 1 225 ? 1.198 -3.691 6.532 1.00 98.69 225 ILE A CA 1
ATOM 1763 C C . ILE A 1 225 ? 1.351 -2.403 7.335 1.00 98.69 225 ILE A C 1
ATOM 1765 O O . ILE A 1 225 ? 0.919 -2.304 8.489 1.00 98.69 225 ILE A O 1
ATOM 1769 N N . SER A 1 226 ? 1.913 -1.394 6.679 1.00 98.69 226 SER A N 1
ATOM 1770 C CA . SER A 1 226 ? 1.982 -0.025 7.163 1.00 98.69 226 SER A CA 1
ATOM 1771 C C . SER A 1 226 ? 1.158 0.894 6.269 1.00 98.69 226 SER A C 1
ATOM 1773 O O . SER A 1 226 ? 1.455 1.052 5.084 1.00 98.69 226 SER A O 1
ATOM 1775 N N . ILE A 1 227 ? 0.120 1.507 6.836 1.00 98.00 227 ILE A N 1
ATOM 1776 C CA . ILE A 1 227 ? -0.782 2.442 6.152 1.00 98.00 227 ILE A CA 1
ATOM 1777 C C . ILE A 1 227 ? -1.440 3.370 7.185 1.00 98.00 227 ILE A C 1
ATOM 1779 O O . ILE A 1 227 ? -1.552 3.034 8.362 1.00 98.00 227 ILE A O 1
ATOM 1783 N N . PHE A 1 228 ? -1.864 4.567 6.768 1.00 96.00 228 PHE A N 1
ATOM 1784 C CA . PHE A 1 228 ? -2.542 5.555 7.630 1.00 96.00 228 PHE A CA 1
ATOM 1785 C C . PHE A 1 228 ? -1.756 5.968 8.887 1.00 96.00 228 PHE A C 1
ATOM 1787 O O . PHE A 1 228 ? -2.339 6.386 9.890 1.00 96.00 228 PHE A O 1
ATOM 1794 N N . GLY A 1 229 ? -0.427 5.896 8.819 1.00 95.75 229 GLY A N 1
ATOM 1795 C CA . GLY A 1 229 ? 0.445 6.265 9.930 1.00 95.75 229 GLY A CA 1
ATOM 1796 C C . GLY A 1 229 ? 0.613 5.177 10.991 1.00 95.75 229 GLY A C 1
ATOM 1797 O O . GLY A 1 229 ? 1.172 5.462 12.044 1.00 95.75 229 GLY A O 1
ATOM 1798 N N . GLU A 1 230 ? 0.122 3.964 10.743 1.00 97.81 230 GLU A N 1
ATOM 1799 C CA . GLU A 1 230 ? 0.216 2.833 11.664 1.00 97.81 230 GLU A CA 1
ATOM 1800 C C . GLU A 1 230 ? 0.812 1.607 10.974 1.00 97.81 230 GLU A C 1
ATOM 1802 O O . GLU A 1 230 ? 0.787 1.494 9.748 1.00 97.81 230 GLU A O 1
ATOM 1807 N N . THR A 1 231 ? 1.301 0.672 11.787 1.00 98.44 231 THR A N 1
ATOM 1808 C CA . THR A 1 231 ? 1.828 -0.624 11.350 1.00 98.44 231 THR A CA 1
ATOM 1809 C C . THR A 1 231 ? 1.163 -1.735 12.146 1.00 98.44 231 THR A C 1
ATOM 1811 O O . THR A 1 231 ? 1.106 -1.659 13.379 1.00 98.44 231 THR A O 1
ATOM 1814 N N . ALA A 1 232 ? 0.704 -2.775 11.451 1.00 98.31 232 ALA A N 1
ATOM 1815 C CA . ALA A 1 232 ? 0.077 -3.942 12.055 1.00 98.31 232 ALA A CA 1
ATOM 1816 C C . ALA A 1 232 ? 0.362 -5.226 11.266 1.00 98.31 232 ALA A C 1
ATOM 1818 O O . ALA A 1 232 ? 0.729 -5.193 10.091 1.00 98.31 232 ALA A O 1
ATOM 1819 N N . LYS A 1 233 ? 0.161 -6.375 11.918 1.00 98.31 233 LYS A N 1
ATOM 1820 C CA . LYS A 1 233 ? 0.173 -7.682 11.251 1.00 98.31 233 LYS A CA 1
ATOM 1821 C C . LYS A 1 233 ? -0.996 -7.796 10.286 1.00 98.31 233 LYS A C 1
ATOM 1823 O O . LYS A 1 233 ? -2.102 -7.378 10.628 1.00 98.31 233 LYS A O 1
ATOM 1828 N N . TRP A 1 234 ? -0.771 -8.425 9.134 1.00 97.81 234 TRP A N 1
ATOM 1829 C CA . TRP A 1 234 ? -1.801 -8.576 8.110 1.00 97.81 234 TRP A CA 1
ATOM 1830 C C . TRP A 1 234 ? -3.080 -9.230 8.632 1.00 97.81 234 TRP A C 1
ATOM 1832 O O . TRP A 1 234 ? -4.159 -8.677 8.442 1.00 97.81 234 TRP A O 1
ATOM 1842 N N . ASP A 1 235 ? -2.976 -10.372 9.316 1.00 97.19 235 ASP A N 1
ATOM 1843 C CA . ASP A 1 235 ? -4.162 -11.087 9.809 1.00 97.19 235 ASP A CA 1
ATOM 1844 C C . ASP A 1 235 ? -4.933 -10.285 10.865 1.00 97.19 235 ASP A C 1
ATOM 1846 O O . ASP A 1 235 ? -6.163 -10.245 10.831 1.00 97.19 235 ASP A O 1
ATOM 1850 N N . SER A 1 236 ? -4.217 -9.586 11.753 1.00 97.94 236 SER A N 1
ATOM 1851 C CA . SER A 1 236 ? -4.819 -8.695 12.756 1.00 97.94 236 SER A CA 1
ATOM 1852 C C . SER A 1 236 ? -5.575 -7.544 12.086 1.00 97.94 236 SER A C 1
ATOM 1854 O O . SER A 1 236 ? -6.756 -7.322 12.359 1.00 97.94 236 SER A O 1
ATOM 1856 N N . TYR A 1 237 ? -4.919 -6.862 11.139 1.00 98.19 237 TYR A N 1
ATOM 1857 C CA . TYR A 1 237 ? -5.515 -5.766 10.382 1.00 98.19 237 TYR A CA 1
ATOM 1858 C C . TYR A 1 237 ? -6.750 -6.223 9.602 1.00 98.19 237 TYR A C 1
ATOM 1860 O O . TYR A 1 237 ? -7.789 -5.579 9.701 1.00 98.19 237 TYR A O 1
ATOM 1868 N N . LEU A 1 238 ? -6.678 -7.340 8.871 1.00 98.06 238 LEU A N 1
ATOM 1869 C CA . LEU A 1 238 ? -7.805 -7.846 8.080 1.00 98.06 238 LEU A CA 1
ATOM 1870 C C . LEU A 1 238 ? -9.002 -8.236 8.951 1.00 98.06 238 LEU A C 1
ATOM 1872 O O . LEU A 1 238 ? -10.136 -7.921 8.590 1.00 98.06 238 LEU A O 1
ATOM 1876 N N . ASN A 1 239 ? -8.757 -8.866 10.104 1.00 98.12 239 ASN A N 1
ATOM 1877 C CA . ASN A 1 239 ? -9.814 -9.210 11.047 1.00 98.12 239 ASN A CA 1
ATOM 1878 C C . ASN A 1 239 ? -10.534 -7.948 11.553 1.00 98.12 239 ASN A C 1
ATOM 1880 O O . ASN A 1 239 ? -11.744 -7.820 11.380 1.00 98.12 239 ASN A O 1
ATOM 1884 N N . VAL A 1 240 ? -9.796 -6.969 12.086 1.00 98.31 240 VAL A N 1
ATOM 1885 C CA . VAL A 1 240 ? -10.385 -5.719 12.605 1.00 98.31 240 VAL A CA 1
ATOM 1886 C C . VAL A 1 240 ? -11.052 -4.897 11.499 1.00 98.31 240 VAL A C 1
ATOM 1888 O O . VAL A 1 240 ? -12.146 -4.369 11.693 1.00 98.31 240 VAL A O 1
ATOM 1891 N N . ARG A 1 241 ? -10.432 -4.826 10.315 1.00 97.69 241 ARG A N 1
ATOM 1892 C CA . ARG A 1 241 ? -10.982 -4.152 9.132 1.00 97.69 241 ARG A CA 1
ATOM 1893 C C . ARG A 1 241 ? -12.343 -4.722 8.743 1.00 97.69 241 ARG A C 1
ATOM 1895 O O . ARG A 1 241 ? -13.256 -3.937 8.501 1.00 97.69 241 ARG A O 1
ATOM 1902 N N . SER A 1 242 ? -12.483 -6.050 8.703 1.00 97.12 242 SER A N 1
ATOM 1903 C CA . SER A 1 242 ? -13.761 -6.703 8.384 1.00 97.12 242 SER A CA 1
ATOM 1904 C C . SER A 1 242 ? -14.836 -6.392 9.427 1.00 97.12 242 SER A C 1
ATOM 1906 O O . SER A 1 242 ? -15.890 -5.883 9.066 1.00 97.12 242 SER A O 1
ATOM 1908 N N . GLN A 1 243 ? -14.525 -6.549 10.720 1.00 96.62 243 GLN A N 1
ATOM 1909 C CA . GLN A 1 243 ? -15.463 -6.267 11.813 1.00 96.62 243 GLN A CA 1
ATOM 1910 C C . GLN A 1 243 ? -15.975 -4.822 11.780 1.00 96.62 243 GLN A C 1
ATOM 1912 O O . GLN A 1 243 ? -17.178 -4.585 11.847 1.00 96.62 243 GLN A O 1
ATOM 1917 N N . ILE A 1 244 ? -15.073 -3.845 11.640 1.00 96.69 244 ILE A N 1
ATOM 1918 C CA . ILE A 1 244 ? -15.456 -2.429 11.595 1.00 96.69 244 ILE A CA 1
ATOM 1919 C C . ILE A 1 244 ? -16.253 -2.117 10.326 1.00 96.69 244 ILE A C 1
ATOM 1921 O O . ILE A 1 244 ? -17.275 -1.442 10.411 1.00 96.69 244 ILE A O 1
ATOM 1925 N N . SER A 1 245 ? -15.812 -2.600 9.161 1.00 94.50 245 SER A N 1
ATOM 1926 C CA . SER A 1 245 ? -16.496 -2.348 7.888 1.00 94.50 245 SER A CA 1
ATOM 1927 C C . SER A 1 245 ? -17.920 -2.911 7.881 1.00 94.50 245 SER A C 1
ATOM 1929 O O . SER A 1 245 ? -18.854 -2.210 7.478 1.00 94.50 245 SER A O 1
ATOM 1931 N N . ASP A 1 246 ? -18.092 -4.151 8.338 1.00 94.50 246 ASP A N 1
ATOM 1932 C CA . ASP A 1 246 ? -19.377 -4.849 8.329 1.00 94.50 246 ASP A CA 1
ATOM 1933 C C . ASP A 1 246 ? -20.360 -4.191 9.298 1.00 94.50 246 ASP A C 1
ATOM 1935 O O . ASP A 1 246 ? -21.473 -3.837 8.905 1.00 94.50 246 ASP A O 1
ATOM 1939 N N . GLU A 1 247 ? -19.933 -3.927 10.535 1.00 94.25 247 GLU A N 1
ATOM 1940 C CA . GLU A 1 247 ? -20.795 -3.306 11.540 1.00 94.25 247 GLU A CA 1
ATOM 1941 C C . GLU A 1 247 ? -21.117 -1.842 11.208 1.00 94.25 247 GLU A C 1
ATOM 1943 O O . GLU A 1 247 ? -22.258 -1.404 11.359 1.00 94.25 247 GLU A O 1
ATOM 1948 N N . PHE A 1 248 ? -20.156 -1.06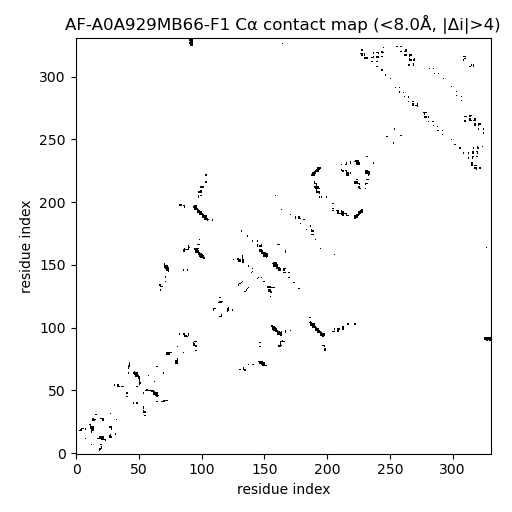6 10.694 1.00 94.31 248 PHE A N 1
ATOM 1949 C CA . PHE A 1 248 ? -20.433 0.319 10.301 1.00 94.31 248 PHE A CA 1
ATOM 1950 C C . PHE A 1 248 ? -21.409 0.395 9.130 1.00 94.31 248 PHE A C 1
ATOM 1952 O O . PHE A 1 248 ? -22.238 1.305 9.092 1.00 94.31 248 PHE A O 1
ATOM 1959 N N . THR A 1 249 ? -21.343 -0.566 8.206 1.00 91.50 249 THR A N 1
ATOM 1960 C CA . THR A 1 249 ? -22.304 -0.679 7.106 1.00 91.50 249 THR A CA 1
ATOM 1961 C C . THR A 1 249 ? -23.675 -1.117 7.622 1.00 91.50 249 THR A C 1
ATOM 1963 O O . THR A 1 249 ? -24.672 -0.474 7.301 1.00 91.50 249 THR A O 1
ATOM 1966 N N . LYS A 1 250 ? -23.732 -2.156 8.470 1.00 91.44 250 LYS A N 1
ATOM 1967 C CA . LYS A 1 250 ? -24.965 -2.682 9.082 1.00 91.44 250 LYS A CA 1
ATOM 1968 C C . LYS A 1 250 ? -25.732 -1.607 9.854 1.00 91.44 250 LYS A C 1
ATOM 1970 O O . LYS A 1 250 ? -26.941 -1.485 9.692 1.00 91.44 250 LYS A O 1
ATOM 1975 N N . PHE A 1 251 ? -25.029 -0.806 10.651 1.00 89.75 251 PHE A N 1
ATOM 1976 C CA . PHE A 1 251 ? -25.620 0.265 11.457 1.00 89.75 251 PHE A CA 1
ATOM 1977 C C . PHE A 1 251 ? -25.660 1.629 10.753 1.00 89.75 251 PHE A C 1
ATOM 1979 O O . PHE A 1 251 ? -26.042 2.621 11.371 1.00 89.75 251 PHE A O 1
ATOM 1986 N N . ASN A 1 252 ? -25.278 1.688 9.472 1.00 88.81 252 ASN A N 1
ATOM 1987 C CA . ASN A 1 252 ? -25.231 2.903 8.658 1.00 88.81 252 ASN A CA 1
ATOM 1988 C C . ASN A 1 252 ? -24.534 4.086 9.362 1.00 88.81 252 ASN A C 1
ATOM 1990 O O . ASN A 1 252 ? -25.048 5.203 9.421 1.00 88.81 252 ASN A O 1
ATOM 1994 N N . ILE A 1 253 ? -23.348 3.843 9.920 1.00 89.88 253 ILE A N 1
ATOM 1995 C CA . ILE A 1 253 ? -22.599 4.858 10.667 1.00 89.88 253 ILE A CA 1
ATOM 1996 C C . ILE A 1 253 ? -22.080 5.924 9.699 1.00 89.88 253 ILE A C 1
ATOM 1998 O O . ILE A 1 253 ? -21.125 5.690 8.957 1.00 89.88 253 ILE A O 1
ATOM 2002 N N . ASP A 1 254 ? -22.692 7.106 9.713 1.00 87.94 254 ASP A N 1
ATOM 2003 C CA . ASP A 1 254 ? -22.386 8.213 8.799 1.00 87.94 254 ASP A CA 1
ATOM 2004 C C . ASP A 1 254 ? -21.964 9.518 9.487 1.00 87.94 254 ASP A C 1
ATOM 2006 O O . ASP A 1 254 ? -21.407 10.418 8.848 1.00 87.94 254 ASP A O 1
ATOM 2010 N N . ASN A 1 255 ? -22.162 9.605 10.803 1.00 90.81 255 ASN A N 1
ATOM 2011 C CA . ASN A 1 255 ? -21.834 10.786 11.579 1.00 90.81 255 ASN A CA 1
ATOM 2012 C C . ASN A 1 255 ? -20.320 11.035 11.581 1.00 90.81 255 ASN A C 1
ATOM 2014 O O . ASN A 1 255 ? -19.534 10.403 12.291 1.00 90.81 255 ASN A O 1
ATOM 2018 N N . THR A 1 256 ? -19.921 12.028 10.794 1.00 90.44 256 THR A N 1
ATOM 2019 C CA . THR A 1 256 ? -18.521 12.377 10.572 1.00 90.44 256 THR A CA 1
ATOM 2020 C C . THR A 1 256 ? -17.816 12.790 11.867 1.00 90.44 256 THR A C 1
ATOM 2022 O O . THR A 1 256 ? -16.690 12.362 12.115 1.00 90.44 256 THR A O 1
ATOM 2025 N N . ALA A 1 257 ? -18.474 13.570 12.731 1.00 92.12 257 ALA A N 1
ATOM 2026 C CA . ALA A 1 257 ? -17.892 13.996 14.004 1.00 92.12 257 ALA A CA 1
ATOM 2027 C C . ALA A 1 257 ? -17.633 12.802 14.936 1.00 92.12 257 ALA A C 1
ATOM 2029 O O . ALA A 1 257 ? -16.596 12.746 15.598 1.00 92.12 257 ALA A O 1
ATOM 2030 N N . PHE A 1 258 ? -18.541 11.823 14.944 1.00 93.94 258 PHE A N 1
ATOM 2031 C CA . PHE A 1 258 ? -18.360 10.581 15.685 1.00 93.94 258 PHE A CA 1
ATOM 2032 C C . PHE A 1 258 ? -17.169 9.769 15.159 1.00 9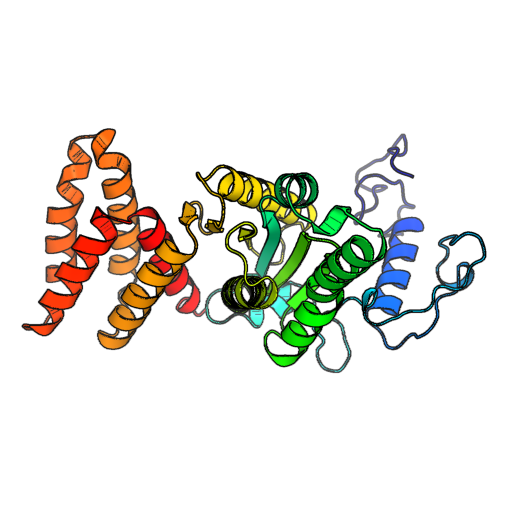3.94 258 PHE A C 1
ATOM 2034 O O . PHE A 1 258 ? -16.325 9.359 15.951 1.00 93.94 258 PHE A O 1
ATOM 2041 N N . LEU A 1 259 ? -17.032 9.612 13.839 1.00 95.00 259 LEU A N 1
ATOM 2042 C CA . LEU A 1 259 ? -15.909 8.887 13.230 1.00 95.00 259 LEU A CA 1
ATOM 2043 C C . LEU A 1 259 ? -14.547 9.515 13.577 1.00 95.00 259 LEU A C 1
ATOM 2045 O O . LEU A 1 259 ? -13.632 8.807 13.997 1.00 95.00 259 LEU A O 1
ATOM 2049 N N . TYR A 1 260 ? -14.411 10.843 13.489 1.00 95.31 260 TYR A N 1
ATOM 2050 C CA . TYR A 1 260 ? -13.180 11.520 13.925 1.00 95.31 260 TYR A CA 1
ATOM 2051 C C . TYR A 1 260 ? -12.937 11.377 15.427 1.00 95.31 260 TYR A C 1
ATOM 2053 O O . TYR A 1 260 ? -11.791 11.235 15.856 1.00 95.31 260 TYR A O 1
ATOM 2061 N N . ARG A 1 261 ? -14.003 11.367 16.236 1.00 96.69 261 ARG A N 1
ATOM 2062 C CA . ARG A 1 261 ? -13.880 11.108 17.669 1.00 96.69 261 ARG A CA 1
ATOM 2063 C C . ARG A 1 261 ? -13.356 9.699 17.940 1.00 96.69 261 ARG A C 1
ATOM 2065 O O . ARG A 1 261 ? -12.529 9.547 18.832 1.00 96.69 261 ARG A O 1
ATOM 2072 N N . LEU A 1 262 ? -13.766 8.689 17.174 1.00 97.25 262 LEU A N 1
ATOM 2073 C CA . LEU A 1 262 ? -13.221 7.334 17.307 1.00 97.25 262 LEU A CA 1
ATOM 2074 C C . LEU A 1 262 ? -11.713 7.283 17.022 1.00 97.25 262 LEU A C 1
ATOM 2076 O O . LEU A 1 262 ? -10.994 6.593 17.742 1.00 97.25 262 LEU A O 1
ATOM 2080 N N . LEU A 1 263 ? -11.212 8.050 16.045 1.00 97.56 263 LEU A N 1
ATOM 2081 C CA . LEU A 1 263 ? -9.767 8.147 15.788 1.00 97.56 263 LEU A CA 1
ATOM 2082 C C . LEU A 1 263 ? -9.003 8.711 16.997 1.00 97.56 263 LEU A C 1
ATOM 2084 O O . LEU A 1 263 ? -7.953 8.184 17.361 1.00 97.56 263 LEU A O 1
ATOM 2088 N N . GLU A 1 264 ? -9.539 9.743 17.656 1.00 96.94 264 GLU A N 1
ATOM 2089 C CA . GLU A 1 264 ? -8.959 10.281 18.897 1.00 96.94 264 GLU A CA 1
ATOM 2090 C C . GLU A 1 264 ? -8.961 9.232 20.017 1.00 96.94 264 GLU A C 1
ATOM 2092 O O . GLU A 1 264 ? -7.983 9.102 20.748 1.00 96.94 264 GLU A O 1
ATOM 2097 N N . LEU A 1 265 ? -10.037 8.452 20.139 1.00 97.75 265 LEU A N 1
ATOM 2098 C CA . LEU A 1 265 ? -10.134 7.392 21.143 1.00 97.75 265 LEU A CA 1
ATOM 2099 C C . LEU A 1 265 ? -9.142 6.254 20.882 1.00 97.75 265 LEU A C 1
ATOM 2101 O O . LEU A 1 265 ? -8.568 5.737 21.839 1.00 97.75 265 LEU A O 1
ATOM 2105 N N . CYS A 1 266 ? -8.877 5.916 19.617 1.00 97.88 266 CYS A N 1
ATOM 2106 C CA . CYS A 1 266 ? -7.810 4.982 19.254 1.00 97.88 266 CYS A CA 1
ATOM 2107 C C . CYS A 1 266 ? -6.436 5.513 19.695 1.00 97.88 266 CYS A C 1
ATOM 2109 O O . CYS A 1 266 ? -5.649 4.772 20.280 1.00 97.88 266 CYS A O 1
ATOM 2111 N N . GLU A 1 267 ? -6.157 6.804 19.480 1.00 96.81 267 GLU A N 1
ATOM 2112 C CA . GLU A 1 267 ? -4.914 7.437 19.947 1.00 96.81 267 GLU A CA 1
ATOM 2113 C C . GLU A 1 267 ? -4.794 7.464 21.472 1.00 96.81 267 GLU A C 1
ATOM 2115 O O . GLU A 1 267 ? -3.715 7.204 22.002 1.00 96.81 267 GLU A O 1
ATOM 2120 N N . MET A 1 268 ? -5.892 7.728 22.188 1.00 97.38 268 MET A N 1
ATOM 2121 C CA . MET A 1 268 ? -5.906 7.619 23.647 1.00 97.38 268 MET A CA 1
ATOM 2122 C C . MET A 1 268 ? -5.605 6.178 24.077 1.00 97.38 268 MET A C 1
ATOM 2124 O O . MET A 1 268 ? -4.705 5.968 24.884 1.00 97.38 268 MET A O 1
ATOM 2128 N N . SER A 1 269 ? -6.288 5.180 23.504 1.00 97.12 269 SER A N 1
ATOM 2129 C CA . SER A 1 269 ? -6.084 3.761 23.834 1.00 97.12 269 SER A CA 1
ATOM 2130 C C . SER A 1 269 ? -4.623 3.320 23.643 1.00 97.12 269 SER A C 1
ATOM 2132 O O . SER A 1 269 ? -4.033 2.725 24.544 1.00 97.12 269 SER A O 1
ATOM 2134 N N . LYS A 1 270 ? -3.975 3.729 22.539 1.00 95.25 270 LYS A N 1
ATOM 2135 C CA . LYS A 1 270 ? -2.541 3.467 22.286 1.00 95.25 270 LYS A CA 1
ATOM 2136 C C . LYS A 1 270 ? -1.617 3.993 23.386 1.00 95.25 270 LYS A C 1
ATOM 2138 O O . LYS A 1 270 ? -0.569 3.406 23.627 1.00 95.25 270 LYS A O 1
ATOM 2143 N N . LYS A 1 271 ? -1.983 5.111 24.015 1.00 95.50 271 LYS A N 1
ATOM 2144 C CA . LYS A 1 271 ? -1.133 5.882 24.934 1.00 95.50 271 LYS A CA 1
ATOM 2145 C C . LYS A 1 271 ? -1.550 5.740 26.397 1.00 95.50 271 LYS A C 1
ATOM 2147 O O . LYS A 1 271 ? -1.170 6.563 27.230 1.00 95.50 271 LYS A O 1
ATOM 2152 N N . VAL A 1 272 ? -2.330 4.713 26.742 1.00 93.38 272 VAL A N 1
ATOM 2153 C CA . VAL A 1 272 ? -2.751 4.454 28.133 1.00 93.38 272 VAL A CA 1
ATOM 2154 C C . VAL A 1 272 ? -1.551 4.271 29.066 1.00 93.38 272 VAL A C 1
ATOM 2156 O O . VAL A 1 272 ? -1.574 4.773 30.185 1.00 93.38 272 VAL A O 1
ATOM 2159 N N . CYS A 1 273 ? -0.483 3.624 28.592 1.00 89.75 273 CYS A N 1
ATOM 2160 C CA . CYS A 1 273 ? 0.749 3.446 29.364 1.00 89.75 273 CYS A CA 1
ATOM 2161 C C . CYS A 1 273 ? 1.592 4.730 29.490 1.00 89.75 273 CYS A C 1
ATOM 2163 O O . CYS A 1 273 ? 2.491 4.775 30.323 1.00 89.75 273 CYS A O 1
ATOM 2165 N N . GLU A 1 274 ? 1.327 5.755 28.672 1.00 93.69 274 GLU A N 1
ATOM 2166 C CA . GLU A 1 274 ? 2.078 7.020 28.657 1.00 93.69 274 GLU A CA 1
ATOM 2167 C C . GLU A 1 274 ? 1.426 8.097 29.540 1.00 93.69 274 GLU A C 1
ATOM 2169 O O . GLU A 1 274 ? 2.125 8.846 30.218 1.00 93.69 274 GLU A O 1
ATOM 2174 N N . ASP A 1 275 ? 0.089 8.180 29.551 1.00 93.50 275 ASP A N 1
ATOM 2175 C CA . ASP A 1 275 ? -0.671 9.143 30.359 1.00 93.50 275 ASP A CA 1
ATOM 2176 C C . ASP A 1 275 ? -1.937 8.492 30.929 1.00 93.50 275 ASP A C 1
ATOM 2178 O O . ASP A 1 275 ? -2.826 8.056 30.196 1.00 93.50 275 ASP A O 1
ATOM 2182 N N . VAL A 1 276 ? -2.064 8.503 32.259 1.00 92.69 276 VAL A N 1
ATOM 2183 C CA . VAL A 1 276 ? -3.220 7.966 32.993 1.00 92.69 276 VAL A CA 1
ATOM 2184 C C . VAL A 1 276 ? -4.538 8.590 32.527 1.00 92.69 276 VAL A C 1
ATOM 2186 O O . VAL A 1 276 ? -5.563 7.908 32.520 1.00 92.69 276 VAL A O 1
ATOM 2189 N N . LYS A 1 277 ? -4.553 9.850 32.069 1.00 93.81 277 LYS A N 1
ATOM 2190 C CA . LYS A 1 277 ? -5.764 10.492 31.523 1.00 93.81 277 LYS A CA 1
ATOM 2191 C C . LYS A 1 277 ? -6.328 9.750 30.314 1.00 93.81 277 LYS A C 1
ATOM 2193 O O . LYS A 1 277 ? -7.531 9.831 30.055 1.00 93.81 277 LYS A O 1
ATOM 2198 N N . ASN A 1 278 ? -5.498 9.003 29.590 1.00 95.44 278 ASN A N 1
ATOM 2199 C CA . ASN A 1 278 ? -5.949 8.221 28.452 1.00 95.44 278 ASN A CA 1
ATOM 2200 C C . ASN A 1 278 ? -6.867 7.064 28.851 1.00 95.44 278 ASN A C 1
ATOM 2202 O O . ASN A 1 278 ? -7.716 6.694 28.048 1.00 95.44 278 ASN A O 1
ATOM 2206 N N . THR A 1 279 ? -6.822 6.581 30.098 1.00 93.25 279 THR A N 1
ATOM 2207 C CA . THR A 1 279 ? -7.768 5.568 30.618 1.00 93.25 279 THR A CA 1
ATOM 2208 C C . THR A 1 279 ? -9.238 5.993 30.499 1.00 93.25 279 THR A C 1
ATOM 2210 O O . THR A 1 279 ? -10.129 5.149 30.427 1.00 93.25 279 THR A O 1
ATOM 2213 N N . MET A 1 280 ? -9.509 7.300 30.382 1.00 95.56 280 MET A N 1
ATOM 2214 C CA . MET A 1 280 ? -10.854 7.838 30.160 1.00 95.56 280 MET A CA 1
ATOM 2215 C C . MET A 1 280 ? -11.440 7.510 28.777 1.00 95.56 280 MET A C 1
ATOM 2217 O O . MET A 1 280 ? -12.603 7.840 28.531 1.00 95.56 280 MET A O 1
ATOM 2221 N N . TRP A 1 281 ? -10.677 6.911 27.853 1.00 97.31 281 TRP A N 1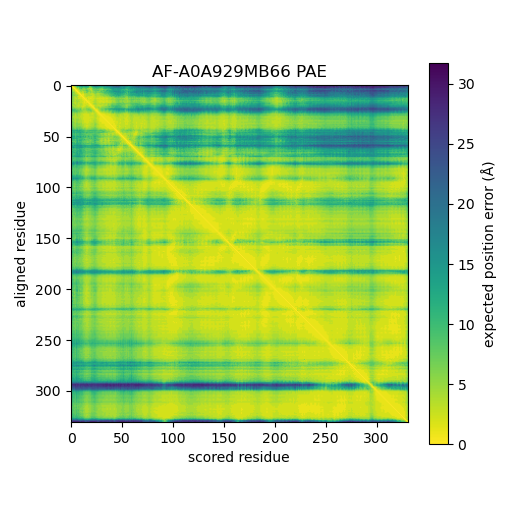
ATOM 2222 C CA . TRP A 1 281 ? -11.146 6.632 26.493 1.00 97.31 281 TRP A CA 1
ATOM 2223 C C . TRP A 1 281 ? -12.416 5.765 26.480 1.00 97.31 281 TRP A C 1
ATOM 2225 O O . TRP A 1 281 ? -13.333 6.072 25.724 1.00 97.31 281 TRP A O 1
ATOM 2235 N N . LYS A 1 282 ? -12.544 4.772 27.376 1.00 95.50 282 LYS A N 1
ATOM 2236 C CA . LYS A 1 282 ? -13.745 3.916 27.479 1.00 95.50 282 LYS A CA 1
ATOM 2237 C C . LYS A 1 282 ? -14.994 4.701 27.877 1.00 95.50 282 LYS A C 1
ATOM 2239 O O . LYS A 1 282 ? -16.053 4.576 27.255 1.00 95.50 282 LYS A O 1
ATOM 2244 N N . SER A 1 283 ? -14.867 5.565 28.885 1.00 95.25 283 SER A N 1
ATOM 2245 C CA . SER A 1 283 ? -15.962 6.434 29.332 1.00 95.25 283 SER A CA 1
ATOM 2246 C C . SER A 1 283 ? -16.348 7.438 28.243 1.00 95.25 283 SER A C 1
ATOM 2248 O O . SER A 1 283 ? -17.531 7.658 27.984 1.00 95.25 283 SER A O 1
ATOM 2250 N N . LYS A 1 284 ? -15.357 8.008 27.543 1.00 96.00 284 LYS A N 1
ATOM 2251 C CA . LYS A 1 284 ? -15.580 8.919 26.411 1.00 96.00 284 LYS A CA 1
ATOM 2252 C C . LYS A 1 284 ? -16.219 8.221 25.209 1.00 96.00 284 LYS A C 1
ATOM 2254 O O . LYS A 1 284 ? -17.052 8.846 24.556 1.00 96.00 284 LYS A O 1
ATOM 2259 N N . LEU A 1 285 ? -15.856 6.967 24.928 1.00 95.88 285 LEU A N 1
ATOM 2260 C CA . LEU A 1 285 ? -16.488 6.142 23.898 1.00 95.88 285 LEU A CA 1
ATOM 2261 C C . LEU A 1 285 ? -17.968 5.958 24.220 1.00 95.88 285 LEU A C 1
ATOM 2263 O O . LEU A 1 285 ? -18.807 6.327 23.407 1.00 95.88 285 LEU A O 1
ATOM 2267 N N . SER A 1 286 ? -18.281 5.489 25.429 1.00 93.19 286 SER A N 1
ATOM 2268 C CA . SER A 1 286 ? -19.660 5.238 25.872 1.00 93.19 286 SER A CA 1
ATOM 2269 C C . SER A 1 286 ? -20.527 6.500 25.792 1.00 93.19 286 SER A C 1
ATOM 2271 O O . SER A 1 286 ? -21.636 6.473 25.255 1.00 93.19 286 SER A O 1
ATOM 2273 N N . TYR A 1 287 ? -19.997 7.639 26.253 1.00 92.81 287 TYR A N 1
ATOM 2274 C CA . TYR A 1 287 ? -20.679 8.931 26.165 1.00 92.81 287 TYR A CA 1
ATOM 2275 C C . TYR A 1 287 ? -20.894 9.385 24.713 1.00 92.81 287 TYR A C 1
ATOM 2277 O O . TYR A 1 287 ? -22.002 9.763 24.333 1.00 92.81 287 TYR A O 1
ATOM 2285 N N . SER A 1 288 ? -19.845 9.333 23.886 1.00 91.62 288 SER A N 1
ATOM 2286 C CA . SER A 1 288 ? -19.926 9.716 22.475 1.00 91.62 288 SER A CA 1
ATOM 2287 C C . SER A 1 288 ? -20.880 8.810 21.699 1.00 91.62 288 SER A C 1
ATOM 2289 O O . SER A 1 288 ? -21.623 9.298 20.854 1.00 91.62 288 SER A O 1
ATOM 2291 N N . PHE A 1 289 ? -20.893 7.513 21.996 1.00 91.25 289 PHE A N 1
ATOM 2292 C CA . PHE A 1 289 ? -21.777 6.544 21.366 1.00 91.25 289 PHE A CA 1
ATOM 2293 C C . PHE A 1 289 ? -23.240 6.849 21.694 1.00 91.25 289 PHE A C 1
ATOM 2295 O O . PHE A 1 289 ? -24.016 7.128 20.790 1.00 91.25 289 PHE A O 1
ATOM 2302 N N . THR A 1 290 ? -23.585 6.937 22.982 1.00 89.00 290 THR A N 1
ATOM 2303 C CA . THR A 1 290 ? -24.957 7.217 23.452 1.00 89.00 290 THR A CA 1
ATOM 2304 C C . THR A 1 290 ? -25.506 8.543 22.918 1.00 89.00 290 THR A C 1
ATOM 2306 O O . THR A 1 290 ? -26.696 8.679 22.657 1.00 89.00 290 THR A O 1
ATOM 2309 N N . ARG A 1 291 ? -24.641 9.550 22.748 1.00 86.81 291 ARG A N 1
ATOM 2310 C CA . ARG A 1 291 ? -25.045 10.858 22.219 1.00 86.81 291 ARG A CA 1
ATOM 2311 C C . ARG A 1 291 ? -25.347 10.836 20.719 1.00 86.81 291 ARG A C 1
ATOM 2313 O O . ARG A 1 291 ? -26.183 11.615 20.272 1.00 86.81 291 ARG A O 1
ATOM 2320 N N . ASN A 1 292 ? -24.622 10.027 19.946 1.00 84.31 292 ASN A N 1
ATOM 2321 C CA . ASN A 1 292 ? -24.722 10.020 18.483 1.00 84.31 292 ASN A CA 1
ATOM 2322 C C . ASN A 1 292 ? -25.593 8.877 17.945 1.00 84.31 292 ASN A C 1
ATOM 2324 O O . ASN A 1 292 ? -26.080 8.987 16.826 1.00 84.31 292 ASN A O 1
ATOM 2328 N N . MET A 1 293 ? -25.799 7.816 18.726 1.00 81.44 293 MET A N 1
ATOM 2329 C CA . MET A 1 293 ? -26.588 6.644 18.355 1.00 81.44 293 MET A CA 1
ATOM 2330 C C . MET A 1 293 ? -27.862 6.602 19.200 1.00 81.44 293 MET A C 1
ATOM 2332 O O . MET A 1 293 ? -27.799 6.508 20.423 1.00 81.44 293 MET A O 1
ATOM 2336 N N . GLN A 1 294 ? -29.024 6.672 18.550 1.00 66.69 294 GLN A N 1
ATOM 2337 C CA . GLN A 1 294 ? -30.326 6.463 19.188 1.00 66.69 294 GLN A CA 1
ATOM 2338 C C . GLN A 1 294 ? -30.812 5.054 18.819 1.00 66.69 294 GLN A C 1
ATOM 2340 O O . GLN A 1 294 ? -31.137 4.815 17.659 1.00 66.69 294 GLN A O 1
ATOM 2345 N N . GLY A 1 295 ? -30.836 4.097 19.756 1.00 61.69 295 GLY A N 1
ATOM 2346 C CA . GLY A 1 295 ? -31.287 2.733 19.439 1.00 61.69 295 GLY A CA 1
ATOM 2347 C C . GLY A 1 295 ? -31.177 1.705 20.573 1.00 61.69 295 GLY A C 1
ATOM 2348 O O . GLY A 1 295 ? -30.508 1.944 21.573 1.00 61.69 295 GLY A O 1
ATOM 2349 N N . GLY A 1 296 ? -31.885 0.578 20.403 1.00 61.75 296 GLY A N 1
ATOM 2350 C CA . GLY A 1 296 ? -32.043 -0.527 21.367 1.00 61.75 296 GLY A CA 1
ATOM 2351 C C . GLY A 1 296 ? -30.902 -1.560 21.382 1.00 61.75 296 GLY A C 1
ATOM 2352 O O . GLY A 1 296 ? -29.752 -1.227 21.123 1.00 61.75 296 GLY A O 1
ATOM 2353 N N . GLY A 1 297 ? -31.213 -2.825 21.703 1.00 63.25 297 GLY A N 1
ATOM 2354 C CA . GLY A 1 297 ? -30.232 -3.878 22.034 1.00 63.25 297 GLY A CA 1
ATOM 2355 C C . GLY A 1 297 ? -29.099 -4.108 21.021 1.00 63.25 297 GLY A C 1
ATOM 2356 O O . GLY A 1 297 ? -27.960 -4.273 21.442 1.00 63.25 297 GLY A O 1
ATOM 2357 N N . GLU A 1 298 ? -29.369 -4.034 19.716 1.00 67.56 298 GLU A N 1
ATOM 2358 C CA . GLU A 1 298 ? -28.348 -4.221 18.667 1.00 67.56 298 GLU A CA 1
ATOM 2359 C C . GLU A 1 298 ? -27.261 -3.128 18.694 1.00 67.56 298 GLU A C 1
ATOM 2361 O O . GLU A 1 298 ? -26.091 -3.403 18.448 1.00 67.56 298 GLU A O 1
ATOM 2366 N N . MET A 1 299 ? -27.594 -1.895 19.096 1.00 76.19 299 MET A N 1
ATOM 2367 C CA . MET A 1 299 ? -26.596 -0.824 19.232 1.00 76.19 299 MET A CA 1
ATOM 2368 C C . MET A 1 299 ? -25.617 -1.080 20.389 1.00 76.19 299 MET A C 1
ATOM 2370 O O . MET A 1 299 ? -24.482 -0.604 20.353 1.00 76.19 299 MET A O 1
ATOM 2374 N N . ASN A 1 300 ? -26.005 -1.874 21.395 1.00 82.50 300 ASN A N 1
ATOM 2375 C CA . ASN A 1 300 ? -25.071 -2.288 22.443 1.00 82.50 300 ASN A CA 1
ATOM 2376 C C . ASN A 1 300 ? -24.011 -3.258 21.908 1.00 82.50 300 ASN A C 1
ATOM 2378 O O . ASN A 1 300 ? -22.877 -3.220 22.381 1.00 82.50 300 ASN A O 1
ATOM 2382 N N . GLU A 1 301 ? -24.340 -4.084 20.910 1.00 88.31 301 GLU A N 1
ATOM 2383 C CA . GLU A 1 301 ? -23.373 -4.990 20.280 1.00 88.31 301 GLU A CA 1
ATOM 2384 C C . GLU A 1 301 ? -22.271 -4.200 19.567 1.00 88.31 301 GLU A C 1
ATOM 2386 O O . GLU A 1 301 ? -21.090 -4.487 19.762 1.00 88.31 301 GLU A O 1
ATOM 2391 N N . LEU A 1 302 ? -22.635 -3.137 18.838 1.00 91.88 302 LEU A N 1
ATOM 2392 C CA . LEU A 1 302 ? -21.670 -2.240 18.198 1.00 91.88 302 LEU A CA 1
ATOM 2393 C C . LEU A 1 302 ? -20.742 -1.568 19.216 1.00 91.88 302 LEU A C 1
ATOM 2395 O O . LEU A 1 302 ? -19.531 -1.497 19.001 1.00 91.88 302 LEU A O 1
ATOM 2399 N N . LEU A 1 303 ? -21.287 -1.078 20.333 1.00 93.62 303 LEU A N 1
ATOM 2400 C CA . LEU A 1 303 ? -20.482 -0.461 21.387 1.00 93.62 303 LEU A CA 1
ATOM 2401 C C . LEU A 1 303 ? -19.504 -1.464 22.016 1.00 93.62 303 LEU A C 1
ATOM 2403 O O . LEU A 1 303 ? -18.344 -1.120 22.249 1.00 93.62 303 LEU A O 1
ATOM 2407 N N . LEU A 1 304 ? -19.956 -2.692 22.283 1.00 93.62 304 LEU A N 1
ATOM 2408 C CA . LEU A 1 304 ? -19.111 -3.761 22.817 1.00 93.62 304 LEU A CA 1
ATOM 2409 C C . LEU A 1 304 ? -18.010 -4.150 21.829 1.00 93.62 304 LEU A C 1
ATOM 2411 O O . LEU A 1 304 ? -16.852 -4.258 22.234 1.00 93.62 304 LEU A O 1
ATOM 2415 N N . MET A 1 305 ? -18.347 -4.286 20.543 1.00 95.56 305 MET A N 1
ATOM 2416 C CA . MET A 1 305 ? -17.376 -4.534 19.479 1.00 95.56 305 MET A CA 1
ATOM 2417 C C . MET A 1 305 ? -16.332 -3.415 19.433 1.00 95.56 305 MET A C 1
ATOM 2419 O O . MET A 1 305 ? -15.142 -3.701 19.548 1.00 95.56 305 MET A O 1
ATOM 2423 N N . LEU A 1 306 ? -16.762 -2.147 19.365 1.00 96.56 306 LEU A N 1
ATOM 2424 C CA . LEU A 1 306 ? -15.870 -0.983 19.330 1.00 96.56 306 LEU A CA 1
ATOM 2425 C C . LEU A 1 306 ? -14.944 -0.923 20.545 1.00 96.56 306 LEU A C 1
ATOM 2427 O O . LEU A 1 306 ? -13.758 -0.639 20.401 1.00 96.56 306 LEU A O 1
ATOM 2431 N N . ASN A 1 307 ? -15.466 -1.201 21.740 1.00 96.69 307 ASN A N 1
ATOM 2432 C CA . ASN A 1 307 ? -14.661 -1.262 22.955 1.00 96.69 307 ASN A CA 1
ATOM 2433 C C . ASN A 1 307 ? -13.591 -2.359 22.841 1.00 96.69 307 ASN A C 1
ATOM 2435 O O . ASN A 1 307 ? -12.412 -2.087 23.049 1.00 96.69 307 ASN A O 1
ATOM 2439 N N . ASN A 1 308 ? -13.978 -3.561 22.411 1.00 97.06 308 ASN A N 1
ATOM 2440 C CA . ASN A 1 308 ? -13.066 -4.691 22.271 1.00 97.06 308 ASN A CA 1
ATOM 2441 C C . ASN A 1 308 ? -11.954 -4.445 21.234 1.00 97.06 308 ASN A C 1
ATOM 2443 O O . ASN A 1 308 ? -10.784 -4.703 21.521 1.00 97.06 308 ASN A O 1
ATOM 2447 N N . VAL A 1 309 ? -12.288 -3.936 20.042 1.00 97.69 309 VAL A N 1
ATOM 2448 C CA . VAL A 1 309 ? -11.284 -3.700 18.988 1.00 97.69 309 VAL A CA 1
ATOM 2449 C C . VAL A 1 309 ? -10.372 -2.519 19.320 1.00 97.69 309 VAL A C 1
ATOM 2451 O O . VAL A 1 309 ? -9.169 -2.608 19.091 1.00 97.69 309 VAL A O 1
ATOM 2454 N N . ILE A 1 310 ? -10.888 -1.443 19.927 1.00 97.81 310 ILE A N 1
ATOM 2455 C CA . ILE A 1 310 ? -10.064 -0.290 20.327 1.00 97.81 310 ILE A CA 1
ATOM 2456 C C . ILE A 1 310 ? -9.167 -0.639 21.522 1.00 97.81 310 ILE A C 1
ATOM 2458 O O . ILE A 1 310 ? -8.059 -0.119 21.618 1.00 97.81 310 ILE A O 1
ATOM 2462 N N . GLU A 1 311 ? -9.603 -1.507 22.434 1.00 96.88 311 GLU A N 1
ATOM 2463 C CA . GLU A 1 311 ? -8.776 -1.947 23.561 1.00 96.88 311 GLU A CA 1
ATOM 2464 C C . GLU A 1 311 ? -7.617 -2.835 23.106 1.00 96.88 311 GLU A C 1
ATOM 2466 O O . GLU A 1 311 ? -6.468 -2.582 23.464 1.00 96.88 311 GLU A O 1
ATOM 2471 N N . ASN A 1 312 ? -7.911 -3.855 22.300 1.00 97.00 312 ASN A N 1
ATOM 2472 C CA . ASN A 1 312 ? -6.929 -4.881 21.952 1.00 97.00 312 ASN A CA 1
ATOM 2473 C C . ASN A 1 312 ? -6.109 -4.537 20.702 1.00 97.00 312 ASN A C 1
ATOM 2475 O O . ASN A 1 312 ? -4.959 -4.955 20.581 1.00 97.00 312 ASN A O 1
ATOM 2479 N N . ASN A 1 313 ? -6.687 -3.773 19.774 1.00 97.81 313 ASN A N 1
ATOM 2480 C CA . ASN A 1 313 ? -6.118 -3.481 18.460 1.00 97.81 313 ASN A CA 1
ATOM 2481 C C . ASN A 1 313 ? -6.338 -2.010 18.056 1.00 97.81 313 ASN A C 1
ATOM 2483 O O . ASN A 1 313 ? -6.956 -1.721 17.022 1.00 97.81 313 ASN A O 1
ATOM 2487 N N . PRO A 1 314 ? -5.868 -1.030 18.852 1.00 97.38 314 PRO A N 1
ATOM 2488 C CA . PRO A 1 314 ? -6.161 0.374 18.579 1.00 97.38 314 PRO A CA 1
ATOM 2489 C C . PRO A 1 314 ? -5.506 0.895 17.291 1.00 97.38 314 PRO A C 1
ATOM 2491 O O . PRO A 1 314 ? -6.042 1.810 16.663 1.00 97.38 314 PRO A O 1
ATOM 2494 N N . LYS A 1 315 ? -4.367 0.325 16.871 1.00 98.00 315 LYS A N 1
ATOM 2495 C CA . LYS A 1 315 ? -3.700 0.695 15.612 1.00 98.00 315 LYS A CA 1
ATOM 2496 C C . LYS A 1 315 ? -4.522 0.234 14.413 1.00 98.00 315 LYS A C 1
ATOM 2498 O O . LYS A 1 315 ? -4.857 1.038 13.549 1.00 98.00 315 LYS A O 1
ATOM 2503 N N . GLU A 1 316 ? -4.913 -1.034 14.403 1.00 98.44 316 GLU A N 1
ATOM 2504 C CA . GLU A 1 316 ? -5.744 -1.637 13.365 1.00 98.44 316 GLU A CA 1
ATOM 2505 C C . GLU A 1 316 ? -7.118 -0.968 13.295 1.00 98.44 316 GLU A C 1
ATOM 2507 O O . GLU A 1 316 ? -7.605 -0.672 12.204 1.00 98.44 316 GLU A O 1
ATOM 2512 N N . SER A 1 317 ? -7.704 -0.651 14.454 1.00 98.31 317 SER A N 1
ATOM 2513 C CA . SER A 1 317 ? -8.965 0.087 14.546 1.00 98.31 317 SER A CA 1
ATOM 2514 C C . SER A 1 317 ? -8.844 1.455 13.883 1.00 98.31 317 SER A C 1
ATOM 2516 O O . SER A 1 317 ? -9.667 1.812 13.041 1.00 98.31 317 SER A O 1
ATOM 2518 N N . LYS A 1 318 ? -7.774 2.202 14.184 1.00 98.19 318 LYS A N 1
ATOM 2519 C CA . LYS A 1 318 ? -7.493 3.485 13.532 1.00 98.19 318 LYS A CA 1
ATOM 2520 C C . LYS A 1 318 ? -7.341 3.329 12.019 1.00 98.19 318 LYS A C 1
ATOM 2522 O O . LYS A 1 318 ? -7.920 4.119 11.280 1.00 98.19 318 LYS A O 1
ATOM 2527 N N . MET A 1 319 ? -6.599 2.323 11.551 1.00 98.06 319 MET A N 1
ATOM 2528 C CA . MET A 1 319 ? -6.413 2.059 10.117 1.00 98.06 319 MET A CA 1
ATOM 2529 C C . MET A 1 319 ? -7.752 1.799 9.413 1.00 98.06 319 MET A C 1
ATOM 2531 O O . MET A 1 319 ? -8.033 2.418 8.388 1.00 98.06 319 MET A O 1
ATOM 2535 N N . ALA A 1 320 ? -8.598 0.938 9.984 1.00 97.69 320 ALA A N 1
ATOM 2536 C CA . ALA A 1 320 ? -9.907 0.595 9.433 1.00 97.69 320 ALA A CA 1
ATOM 2537 C C . ALA A 1 320 ? -10.884 1.784 9.437 1.00 97.69 320 ALA A C 1
ATOM 2539 O O . ALA A 1 320 ? -11.563 2.035 8.441 1.00 97.69 320 ALA A O 1
ATOM 2540 N N . ILE A 1 321 ? -10.924 2.565 10.523 1.00 97.31 321 ILE A N 1
ATOM 2541 C CA . ILE A 1 321 ? -11.772 3.764 10.614 1.00 97.31 321 ILE A CA 1
ATOM 2542 C C . ILE A 1 321 ? -11.300 4.833 9.620 1.00 97.31 321 ILE A C 1
ATOM 2544 O O . ILE A 1 321 ? -12.131 5.449 8.953 1.00 97.31 321 ILE A O 1
ATOM 2548 N N . CYS A 1 322 ? -9.985 5.043 9.478 1.00 96.31 322 CYS A N 1
ATOM 2549 C CA . CYS A 1 322 ? -9.425 5.938 8.463 1.00 96.31 322 CYS A CA 1
ATOM 2550 C C . CYS A 1 322 ? -9.898 5.536 7.065 1.00 96.31 322 CYS A C 1
ATOM 2552 O O . CYS A 1 322 ? -10.430 6.371 6.337 1.00 96.31 322 CYS A O 1
ATOM 2554 N N . GLU A 1 323 ? -9.746 4.261 6.706 1.00 95.38 323 GLU A N 1
ATOM 2555 C CA . GLU A 1 323 ? -10.188 3.735 5.416 1.00 95.38 323 GLU A CA 1
ATOM 2556 C C . GLU A 1 323 ? -11.682 3.987 5.170 1.00 95.38 323 GLU A C 1
ATOM 2558 O O . GLU A 1 323 ? -12.064 4.478 4.105 1.00 95.38 323 GLU A O 1
ATOM 2563 N N . TYR A 1 324 ? -12.520 3.712 6.173 1.00 95.00 324 TYR A N 1
ATOM 2564 C CA . TYR A 1 324 ? -13.960 3.943 6.103 1.00 95.00 324 TYR A CA 1
ATOM 2565 C C . TYR A 1 324 ? -14.304 5.423 5.882 1.00 95.00 324 TYR A C 1
ATOM 2567 O O . TYR A 1 324 ? -15.157 5.747 5.055 1.00 95.00 324 TYR A O 1
ATOM 2575 N N . ILE A 1 325 ? -13.614 6.339 6.572 1.00 94.19 325 ILE A N 1
ATOM 2576 C CA . ILE A 1 325 ? -13.784 7.787 6.383 1.00 94.19 325 ILE A CA 1
ATOM 2577 C C . ILE A 1 325 ? -13.397 8.198 4.956 1.00 94.19 325 ILE A C 1
ATOM 2579 O O . ILE A 1 325 ? -14.150 8.932 4.315 1.00 94.19 325 ILE A O 1
ATOM 2583 N N . TYR A 1 326 ? -12.247 7.739 4.448 1.00 92.50 326 TYR A N 1
ATOM 2584 C CA . TYR A 1 326 ? -11.780 8.101 3.104 1.00 92.50 326 TYR A CA 1
ATOM 2585 C C . TYR A 1 326 ? -12.747 7.628 2.015 1.00 92.50 326 TYR A C 1
ATOM 2587 O O . TYR A 1 326 ? -13.106 8.425 1.148 1.00 92.50 326 TYR A O 1
ATOM 2595 N N . LYS A 1 327 ? -13.250 6.388 2.114 1.00 91.00 327 LYS A N 1
ATOM 2596 C CA . LYS A 1 327 ? -14.208 5.807 1.152 1.00 91.00 327 LYS A CA 1
ATOM 2597 C C . LYS A 1 327 ? -15.551 6.543 1.096 1.00 91.00 327 LYS A C 1
ATOM 2599 O O . LYS A 1 327 ? -16.291 6.369 0.131 1.00 91.00 327 LYS A O 1
ATOM 2604 N N . ARG A 1 328 ? -15.874 7.346 2.116 1.00 88.06 328 ARG A N 1
ATOM 2605 C CA . ARG A 1 328 ? -17.136 8.095 2.242 1.00 88.06 328 ARG A CA 1
ATOM 2606 C C . ARG A 1 328 ? -17.023 9.586 1.941 1.00 88.06 328 ARG A C 1
ATOM 2608 O O . ARG A 1 328 ? -18.047 10.256 1.851 1.00 88.06 328 ARG A O 1
ATOM 2615 N N . ARG A 1 329 ? -15.810 10.131 1.843 1.00 81.69 329 ARG A N 1
ATOM 2616 C CA . ARG A 1 329 ? -15.600 11.542 1.507 1.00 81.69 329 ARG A CA 1
ATOM 2617 C C . ARG A 1 329 ? -15.878 11.764 0.022 1.00 81.69 329 ARG A C 1
ATOM 2619 O O . ARG A 1 329 ? -14.950 11.789 -0.768 1.00 81.69 329 ARG A O 1
ATOM 2626 N N . GLU A 1 330 ? -17.135 11.928 -0.360 1.00 64.56 330 GLU A N 1
ATOM 2627 C CA . GLU A 1 330 ? -17.458 12.498 -1.671 1.00 64.56 330 GLU A CA 1
ATOM 2628 C C . GLU A 1 330 ? -17.215 14.016 -1.630 1.00 64.56 330 GLU A C 1
ATOM 2630 O O . GLU A 1 330 ? -17.518 14.676 -0.629 1.00 64.56 330 GLU A O 1
ATOM 2635 N N . ARG A 1 331 ? -16.597 14.556 -2.684 1.00 56.06 331 ARG A N 1
ATOM 2636 C CA . ARG A 1 331 ? -16.416 15.996 -2.897 1.00 56.06 331 ARG A CA 1
ATOM 2637 C C . ARG A 1 331 ? -17.277 16.485 -4.041 1.00 56.06 331 ARG A C 1
ATOM 2639 O O . ARG A 1 331 ? -17.285 15.788 -5.078 1.00 56.06 331 ARG A O 1
#

pLDDT: mean 90.62, std 8.1, range [50.16, 98.69]

Secondary structure (DSSP, 8-state):
--PPPSS--TTTB-TTTSSSB--TT-SS-HHHHHHHHHHHHHHTT-SEE-HHHHT---TT--EE--TTTPPP--EETTEEPPHHHHHHTSSSSS-EEEEEEEEETHHHHHHHSGGGSSHHHHHHHHHHHHHIIIIIHHHHHHHH--SEEEEEEETTEEEEEEEHHHHHHHHHHHHHHHHHHH-SSS-EEEEEEEEE-TTS-HHHHHHHHHHHHHHHHTSTT--EEEETTEEEEHHHHHHHHHHHHHHHHHTT---HHHHHHHHHHHHHHHTTTT-GGGGGHHHHHHHHHHHH---SHHHHHHHHHHHHHHHH-HHHHHHHHHHHHHHH---

Nearest PDB structures (foldseek):
  6xn7-assembly1_A  TM=7.635E-01  e=7.978E-15  Lactococcus lactis subsp. lactis
  6xn4-assembly1_A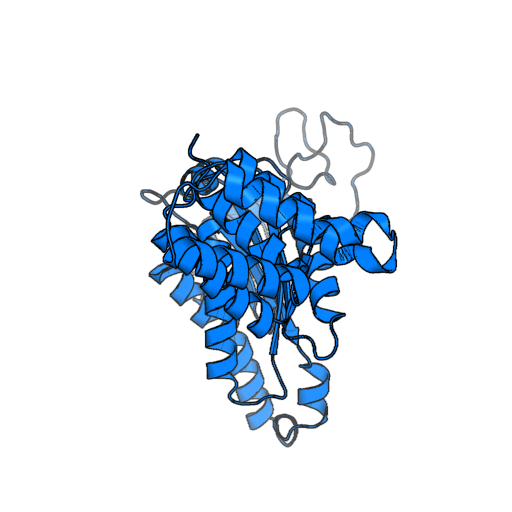  TM=7.657E-01  e=2.141E-14  Lactococcus lactis subsp. lactis
  6xn5-assembly1_A  TM=7.332E-01  e=9.414E-14  Lactococcus lactis subsp. lactis
  7v01-assembly1_F  TM=6.892E-01  e=9.994E-09  Staphylococcus epidermidis RP62A
  7v00-assembly1_F  TM=6.642E-01  e=6.808E-09  Staphylococcus epidermidis RP62A

Radius of gyration: 23.55 Å; Cα contacts (8 Å, |Δi|>4): 498; chains: 1; bounding box: 60×57×66 Å

Sequence (331 aa):
MLSYDKGITNQTLCRICNIRKIAHDKDKCEICAAFVRLGEKLAGDSKKINSKDIGIDFMDVDLEISENIRSYVAKNAGSIVDFEDLAKKSRGDNAIAVIKADVDNMGNFIKHSDVTQNFANFDTFSKGINNFFSLYVPRKMKEKFENSYTVFAGGDDLLIVGSYDQMIELAVFVRQEFMKFIKTKDLSISFGIVLAKPSTPISFLAQTSEKWLESSKEMSGKDAISIFGETAKWDSYLNVRSQISDEFTKFNIDNTAFLYRLLELCEMSKKVCEDVKNTMWKSKLSYSFTRNMQGGGEMNELLLMLNNVIENNPKESKMAICEYIYKRRER

Foldseek 3Di:
DPAADPPDDPQQAQPPPRRYGHDNPDNHDLVVQLVVVVLVCLQDPHQWDACVVSVHDPVRDIDGRDQLSRKQAADDPRHGDALQVQLVPAQFGSKKKKKKKFKPCPVVCCVPDCCVVDPVSVVCVQVLQFCLFRPVLSVVCVVPVNQKIWPDTGRGIGIMMGHQRSVVVSVVVSQVVVCVSVVDLSMGMEMFMDMDHSPDDPVVNVVNRVVQSVVQNPPDSRCWYGDPNFIDHPVLLVVLLCLCVVVCVVLVPDPPVLLVLLLVLLVLLVCCVPDVVSVCSLVVLVVSLVVVDDDDDVSVVVNVSSVVCSNPPSRSNNRSSVSVNRSHNDD

Mean predicted aligned error: 6.38 Å